Protein AF-A0A8S0RW07-F1 (afdb_monomer)

Mean predicted aligned error: 15.18 Å

Structure (mmCIF, N/CA/C/O backbone):
data_AF-A0A8S0RW07-F1
#
_entry.id   AF-A0A8S0RW07-F1
#
loop_
_atom_site.group_PDB
_atom_site.id
_atom_site.type_symbol
_atom_site.label_atom_id
_atom_site.label_alt_id
_atom_site.label_comp_id
_atom_site.label_asym_id
_atom_site.label_entity_id
_atom_site.label_seq_id
_atom_site.pdbx_PDB_ins_code
_atom_site.Cartn_x
_atom_site.Cartn_y
_atom_site.Cartn_z
_atom_site.occupancy
_atom_site.B_iso_or_equiv
_atom_site.auth_seq_id
_atom_site.auth_comp_id
_atom_site.auth_asym_id
_atom_site.auth_atom_id
_atom_site.pdbx_PDB_model_num
ATOM 1 N N . MET A 1 1 ? 21.431 -33.908 -1.260 1.00 35.56 1 MET A N 1
ATOM 2 C CA . MET A 1 1 ? 20.093 -33.751 -0.645 1.00 35.56 1 MET A CA 1
ATOM 3 C C . MET A 1 1 ? 20.081 -32.442 0.137 1.00 35.56 1 MET A C 1
ATOM 5 O O . MET A 1 1 ? 20.442 -32.442 1.302 1.00 35.56 1 MET A O 1
ATOM 9 N N . SER A 1 2 ? 19.775 -31.317 -0.516 1.00 41.84 2 SER A N 1
ATOM 10 C CA . SER A 1 2 ? 19.605 -30.022 0.162 1.00 41.84 2 SER A CA 1
ATOM 11 C C . SER A 1 2 ? 18.112 -29.732 0.220 1.00 41.84 2 SER A C 1
ATOM 13 O O . SER A 1 2 ? 17.441 -29.740 -0.812 1.00 41.84 2 SER A O 1
ATOM 15 N N . GLY A 1 3 ? 17.586 -29.637 1.439 1.00 33.72 3 GLY A N 1
ATOM 16 C CA . GLY A 1 3 ? 16.162 -29.644 1.735 1.00 33.72 3 GLY A CA 1
ATOM 17 C C . GLY A 1 3 ? 15.427 -28.472 1.098 1.00 33.72 3 GLY A C 1
ATOM 18 O O . GLY A 1 3 ? 15.700 -27.312 1.398 1.00 33.72 3 GLY A O 1
ATOM 19 N N . SER A 1 4 ? 14.438 -28.798 0.268 1.00 39.31 4 SER A N 1
ATOM 20 C CA . SER A 1 4 ? 13.349 -27.894 -0.086 1.00 39.31 4 SER A CA 1
ATOM 21 C C . SER A 1 4 ? 12.528 -27.644 1.181 1.00 39.31 4 SER A C 1
ATOM 23 O O . SER A 1 4 ? 11.591 -28.374 1.508 1.00 39.31 4 SER A O 1
ATOM 25 N N . GLY A 1 5 ? 12.954 -26.656 1.969 1.00 41.22 5 GLY A N 1
ATOM 26 C CA . GLY A 1 5 ? 12.130 -26.096 3.025 1.00 41.22 5 GLY A CA 1
ATOM 27 C C . GLY A 1 5 ? 10.877 -25.545 2.364 1.00 41.22 5 GLY A C 1
ATOM 28 O O . GLY A 1 5 ? 10.960 -24.600 1.582 1.00 41.22 5 GLY A O 1
ATOM 29 N N . LYS A 1 6 ? 9.728 -26.167 2.640 1.00 41.91 6 LYS A N 1
ATOM 30 C CA . LYS A 1 6 ? 8.412 -25.666 2.240 1.00 41.91 6 LYS A CA 1
ATOM 31 C C . LYS A 1 6 ? 8.194 -24.323 2.935 1.00 41.91 6 LYS A C 1
ATOM 33 O O . LYS A 1 6 ? 7.627 -24.258 4.021 1.00 41.91 6 LYS A O 1
ATOM 38 N N . GLY A 1 7 ? 8.711 -23.255 2.334 1.00 46.19 7 GLY A N 1
ATOM 39 C CA . GLY A 1 7 ? 8.384 -21.895 2.711 1.00 46.19 7 GLY A CA 1
ATOM 40 C C . GLY A 1 7 ? 6.893 -21.726 2.486 1.00 46.19 7 GLY A C 1
ATOM 41 O O . GLY A 1 7 ? 6.422 -21.829 1.355 1.00 46.19 7 GLY A O 1
ATOM 42 N N . VAL A 1 8 ? 6.138 -21.531 3.565 1.00 53.66 8 VAL A N 1
ATOM 43 C CA . VAL A 1 8 ? 4.739 -21.117 3.464 1.00 53.66 8 VAL A CA 1
ATOM 44 C C . VAL A 1 8 ? 4.700 -19.901 2.538 1.00 53.66 8 VAL A C 1
ATOM 46 O O . VAL A 1 8 ? 5.486 -18.968 2.716 1.00 53.66 8 VAL A O 1
ATOM 49 N N . CYS A 1 9 ? 3.841 -19.942 1.515 1.00 73.44 9 CYS A N 1
ATOM 50 C CA . CYS A 1 9 ? 3.701 -18.849 0.559 1.00 73.44 9 CYS A CA 1
ATOM 51 C C . CYS A 1 9 ? 3.532 -17.528 1.327 1.00 73.44 9 CYS A C 1
ATOM 53 O O . CYS A 1 9 ? 2.696 -17.442 2.227 1.00 73.44 9 CYS A O 1
ATOM 55 N N . THR A 1 10 ? 4.310 -16.495 0.992 1.00 78.44 10 THR A N 1
ATOM 56 C CA . THR A 1 10 ? 4.272 -15.190 1.681 1.00 78.44 10 THR A CA 1
ATOM 57 C C . THR A 1 10 ? 2.860 -14.595 1.725 1.00 78.44 10 THR A C 1
ATOM 59 O O . THR A 1 10 ? 2.499 -13.940 2.703 1.00 78.44 10 THR A O 1
ATOM 62 N N . ALA A 1 11 ? 2.031 -14.894 0.717 1.00 76.25 11 ALA A N 1
ATOM 63 C CA . ALA A 1 11 ? 0.613 -14.549 0.684 1.00 76.25 11 ALA A CA 1
ATOM 64 C C . ALA A 1 11 ? -0.207 -15.248 1.786 1.00 76.25 11 ALA A C 1
ATOM 66 O O . ALA A 1 11 ? -1.022 -14.601 2.441 1.00 76.25 11 ALA A O 1
ATOM 67 N N . VAL A 1 12 ? 0.039 -16.538 2.044 1.00 83.88 12 VAL A N 1
ATOM 68 C CA . VAL A 1 12 ? -0.624 -17.300 3.119 1.00 83.88 12 VAL A CA 1
ATOM 69 C C . VAL A 1 12 ? -0.240 -16.736 4.487 1.00 83.88 12 VAL A C 1
ATOM 71 O O . VAL A 1 12 ? -1.100 -16.578 5.349 1.00 83.88 12 VAL A O 1
ATOM 74 N N . THR A 1 13 ? 1.022 -16.344 4.676 1.00 88.00 13 THR A N 1
ATOM 75 C CA . THR A 1 13 ? 1.475 -15.704 5.921 1.00 88.00 13 THR A CA 1
ATOM 76 C C . THR A 1 13 ? 0.757 -14.379 6.179 1.00 88.00 13 THR A C 1
ATOM 78 O O . THR A 1 13 ? 0.298 -14.146 7.297 1.00 88.00 13 THR A O 1
ATOM 81 N N . ILE A 1 14 ? 0.612 -13.522 5.159 1.00 89.44 14 ILE A N 1
ATOM 82 C CA . ILE A 1 14 ? -0.155 -12.270 5.284 1.00 89.44 14 ILE A CA 1
ATOM 83 C C . ILE A 1 14 ? -1.625 -12.570 5.588 1.00 89.44 14 ILE A C 1
ATOM 85 O O . ILE A 1 14 ? -2.185 -11.957 6.492 1.00 89.44 14 ILE A O 1
ATOM 89 N N . SER A 1 15 ? -2.236 -13.516 4.868 1.00 91.38 15 SER A N 1
ATOM 90 C CA . SER A 1 15 ? -3.638 -13.895 5.067 1.00 91.38 15 SER A CA 1
ATOM 91 C C . SER A 1 15 ? -3.896 -14.339 6.505 1.00 91.38 15 SER A C 1
ATOM 93 O O . SER A 1 15 ? -4.782 -13.803 7.162 1.00 91.38 15 SER A O 1
ATOM 95 N N . ASN A 1 16 ? -3.072 -15.247 7.030 1.00 92.94 16 ASN A N 1
ATOM 96 C CA . ASN A 1 16 ? -3.199 -15.726 8.404 1.00 92.94 16 ASN A CA 1
ATOM 97 C C . ASN A 1 16 ? -2.979 -14.602 9.424 1.00 92.94 16 ASN A C 1
ATOM 99 O O . ASN A 1 16 ? -3.687 -14.537 10.423 1.00 92.94 16 ASN A O 1
ATOM 103 N N . ALA A 1 17 ? -2.029 -13.693 9.180 1.00 93.81 17 ALA A N 1
ATOM 104 C CA . ALA A 1 17 ? -1.802 -12.549 10.061 1.00 93.81 17 ALA A CA 1
ATOM 105 C C . ALA A 1 17 ? -3.019 -11.609 10.115 1.00 93.81 17 ALA A C 1
ATOM 107 O O . ALA A 1 17 ? -3.353 -11.106 11.188 1.00 93.81 17 ALA A O 1
ATOM 108 N N . ILE A 1 18 ? -3.695 -11.397 8.980 1.00 94.56 18 ILE A N 1
ATOM 109 C CA . ILE A 1 18 ? -4.943 -10.629 8.911 1.00 94.56 18 ILE A CA 1
ATOM 110 C C . ILE A 1 18 ? -6.048 -11.350 9.686 1.00 94.56 18 ILE A C 1
ATOM 112 O O . ILE A 1 18 ? -6.671 -10.725 10.540 1.00 94.56 18 ILE A O 1
ATOM 116 N N . THR A 1 19 ? -6.258 -12.646 9.444 1.00 94.44 19 THR A N 1
ATOM 117 C CA . THR A 1 19 ? -7.271 -13.443 10.154 1.00 94.44 19 THR A CA 1
ATOM 118 C C . THR A 1 19 ? -7.050 -13.402 11.664 1.00 94.44 19 THR A C 1
ATOM 120 O O . THR A 1 19 ? -7.947 -13.008 12.396 1.00 94.44 19 THR A O 1
ATOM 123 N N . ASN A 1 20 ? -5.824 -13.653 12.128 1.00 94.62 20 ASN A N 1
ATOM 124 C CA . ASN A 1 20 ? -5.481 -13.591 13.551 1.00 94.62 20 ASN A CA 1
ATOM 125 C C . ASN A 1 20 ? -5.740 -12.201 14.158 1.00 94.62 20 ASN A C 1
ATOM 127 O O . ASN A 1 20 ? -6.149 -12.081 15.314 1.00 94.62 20 ASN A O 1
ATOM 131 N N . LEU A 1 21 ? -5.490 -11.128 13.397 1.00 95.38 21 LEU A N 1
ATOM 132 C CA . LEU A 1 21 ? -5.797 -9.772 13.841 1.00 95.38 21 LEU A CA 1
ATOM 133 C C . LEU A 1 21 ? -7.312 -9.554 13.963 1.00 95.38 21 LEU A C 1
ATOM 135 O O . LEU A 1 21 ? -7.736 -8.950 14.948 1.00 95.38 21 LEU A O 1
ATOM 139 N N . TYR A 1 22 ? -8.112 -10.041 13.014 1.00 92.44 22 TYR A N 1
ATOM 140 C CA . TYR A 1 22 ? -9.575 -9.975 13.079 1.00 92.44 22 TYR A CA 1
ATOM 141 C C . TYR A 1 22 ? -10.135 -10.786 14.247 1.00 92.44 22 TYR A C 1
ATOM 143 O O . TYR A 1 22 ? -10.893 -10.240 15.048 1.00 92.44 22 TYR A O 1
ATOM 151 N N . ASP A 1 23 ? -9.693 -12.031 14.405 1.00 93.38 23 ASP A N 1
ATOM 152 C CA . ASP A 1 23 ? -10.139 -12.925 15.478 1.00 93.38 23 ASP A CA 1
ATOM 153 C C . ASP A 1 23 ? -9.840 -12.340 16.859 1.00 93.38 23 ASP A C 1
ATOM 155 O O . ASP A 1 23 ? -10.587 -12.527 17.811 1.00 93.38 23 ASP A O 1
ATOM 159 N N . SER A 1 24 ? -8.797 -11.517 16.975 1.00 91.88 24 SER A N 1
ATOM 160 C CA . SER A 1 24 ? -8.441 -10.870 18.235 1.00 91.88 24 SER A CA 1
ATOM 161 C C . SER A 1 24 ? -9.467 -9.837 18.762 1.00 91.88 24 SER A C 1
ATOM 163 O O . SER A 1 24 ? -9.237 -9.260 19.834 1.00 91.88 24 SER A O 1
ATOM 165 N N . PHE A 1 25 ? -10.562 -9.556 18.042 1.00 91.50 25 PHE A N 1
ATOM 166 C CA . PHE A 1 25 ? -11.640 -8.620 18.412 1.00 91.50 25 PHE A CA 1
ATOM 167 C C . PHE A 1 25 ? -12.858 -9.289 19.096 1.00 91.50 25 PHE A C 1
ATOM 169 O O . PHE A 1 25 ? -13.990 -8.870 18.893 1.00 91.50 25 PHE A O 1
ATOM 176 N N . GLU A 1 26 ? -12.657 -10.288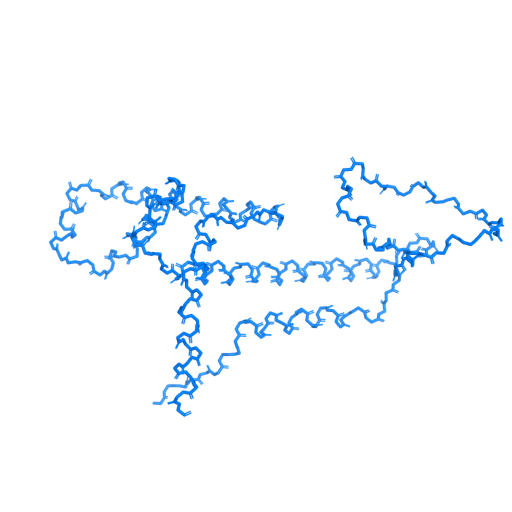 19.958 1.00 80.88 26 GLU A N 1
ATOM 177 C CA . GLU A 1 26 ? -13.768 -11.026 20.600 1.00 80.88 26 GLU A CA 1
ATOM 178 C C . GLU A 1 26 ? -14.590 -10.212 21.621 1.00 80.88 26 GLU A C 1
ATOM 180 O O . GLU A 1 26 ? -15.777 -10.464 21.819 1.00 80.88 26 GLU A O 1
ATOM 185 N N . LYS A 1 27 ? -13.958 -9.258 22.322 1.00 80.94 27 LYS A N 1
ATOM 186 C CA . LYS A 1 27 ? -14.591 -8.446 23.379 1.00 80.94 27 LYS A CA 1
ATOM 187 C C . LYS A 1 27 ? -14.247 -6.977 23.195 1.00 80.94 27 LYS A C 1
ATOM 189 O O . LYS A 1 27 ? -13.178 -6.526 23.611 1.00 80.94 27 LYS A O 1
ATOM 194 N N . THR A 1 28 ? -15.152 -6.235 22.569 1.00 87.25 28 THR A N 1
ATOM 195 C CA . THR A 1 28 ? -14.994 -4.803 22.318 1.00 87.25 28 THR A CA 1
ATOM 196 C C . THR A 1 28 ? -15.929 -3.989 23.203 1.00 87.25 28 THR A C 1
ATOM 198 O O . THR A 1 28 ? -17.097 -4.309 23.375 1.00 87.25 28 THR A O 1
ATOM 201 N N . GLU A 1 29 ? -15.415 -2.892 23.753 1.00 90.38 29 GLU A N 1
ATOM 202 C CA . GLU A 1 29 ? -16.222 -1.878 24.457 1.00 90.38 29 GLU A CA 1
ATOM 203 C C . GLU A 1 29 ? -16.826 -0.840 23.492 1.00 90.38 29 GLU A C 1
ATOM 205 O O . GLU A 1 29 ? -17.411 0.160 23.908 1.00 90.38 29 GLU A O 1
ATOM 210 N N . PHE A 1 30 ? -16.649 -1.062 22.190 1.00 91.00 30 PHE A N 1
ATOM 211 C CA . PHE A 1 30 ? -17.229 -0.269 21.120 1.00 91.00 30 PHE A CA 1
ATOM 212 C C . PHE A 1 30 ? -18.118 -1.147 20.237 1.00 91.00 30 PHE A C 1
ATOM 214 O O . PHE A 1 30 ? -17.898 -2.356 20.125 1.00 91.00 30 PHE A O 1
ATOM 221 N N . TRP A 1 31 ? -19.094 -0.517 19.593 1.00 89.25 31 TRP A N 1
ATOM 222 C CA . TRP A 1 31 ? -20.011 -1.124 18.627 1.00 89.25 31 TRP A CA 1
ATOM 223 C C . TRP A 1 31 ? -20.252 -0.161 17.464 1.00 89.25 31 TRP A C 1
ATOM 225 O O . TRP A 1 31 ? -19.769 0.968 17.480 1.00 89.25 31 TRP A O 1
ATOM 235 N N . TYR A 1 32 ? -20.991 -0.584 16.447 1.00 88.75 32 TYR A N 1
ATOM 236 C CA . TYR A 1 32 ? -21.337 0.254 15.301 1.00 88.75 32 TYR A CA 1
ATOM 237 C C . TYR A 1 32 ? -22.834 0.563 15.321 1.00 88.75 32 TYR A C 1
ATOM 239 O O . TYR A 1 32 ? -23.641 -0.327 15.578 1.00 88.75 32 TYR A O 1
ATOM 247 N N . ALA A 1 33 ? -23.209 1.824 15.096 1.00 82.88 33 ALA A N 1
ATOM 248 C CA . ALA A 1 33 ? -24.613 2.209 14.992 1.00 82.88 33 ALA A CA 1
ATOM 249 C C . ALA A 1 33 ? -25.226 1.641 13.707 1.00 82.88 33 ALA A C 1
ATOM 251 O O . ALA A 1 33 ? -24.660 1.801 12.624 1.00 82.88 33 ALA A O 1
ATOM 252 N N . GLU A 1 34 ? -26.392 1.011 13.824 1.00 73.44 34 GLU A N 1
ATOM 253 C CA . GLU A 1 34 ? -27.133 0.497 12.677 1.00 73.44 34 GLU A CA 1
ATOM 254 C C . GLU A 1 34 ? -27.694 1.665 11.855 1.00 73.44 34 GLU A C 1
ATOM 256 O O . GLU A 1 34 ? -28.381 2.556 12.366 1.00 73.44 34 GLU A O 1
ATOM 261 N N . GLN A 1 35 ? -27.350 1.704 10.570 1.00 55.50 35 GLN A N 1
ATOM 262 C CA . GLN A 1 35 ? -27.722 2.794 9.678 1.00 55.50 35 GLN A CA 1
ATOM 263 C C . GLN A 1 35 ? -29.133 2.541 9.128 1.00 55.50 35 GLN A C 1
ATOM 265 O O . GLN A 1 35 ? -29.296 2.162 7.975 1.00 55.50 35 GLN A O 1
ATOM 270 N N . GLY A 1 36 ? -30.160 2.720 9.970 1.00 50.59 36 GLY A N 1
ATOM 271 C CA . GLY A 1 36 ? -31.551 2.582 9.530 1.00 50.59 36 GLY A CA 1
ATOM 272 C C . GLY A 1 36 ? -32.585 2.282 10.614 1.00 50.59 36 GLY A C 1
ATOM 273 O O . GLY A 1 36 ? -33.113 1.184 10.664 1.00 50.59 36 GLY A O 1
ATOM 274 N N . SER A 1 37 ? -32.979 3.289 11.396 1.00 37.94 37 SER A N 1
ATOM 275 C CA . SER A 1 37 ? -34.350 3.378 11.920 1.00 37.94 37 SER A CA 1
ATOM 276 C C . SER A 1 37 ? -34.681 4.834 12.249 1.00 37.94 37 SER A C 1
ATOM 278 O O . SER A 1 37 ? -34.554 5.291 13.386 1.00 37.94 37 SER A O 1
ATOM 280 N N . ILE A 1 38 ? -35.113 5.589 11.238 1.00 45.59 38 ILE A N 1
ATOM 281 C CA . ILE A 1 38 ? -35.933 6.780 11.475 1.00 45.59 38 ILE A CA 1
ATOM 282 C C . ILE A 1 38 ? -37.324 6.248 11.846 1.00 45.59 38 ILE A C 1
ATOM 284 O O . ILE A 1 38 ? -38.205 6.155 11.002 1.00 45.59 38 ILE A O 1
ATOM 288 N N . SER A 1 39 ? -37.505 5.828 13.096 1.00 40.84 39 SER A N 1
ATOM 289 C CA . SER A 1 39 ? -38.834 5.634 13.674 1.00 40.84 39 SER A CA 1
ATOM 290 C C . SER A 1 39 ? -38.951 6.563 14.868 1.00 40.84 39 SER A C 1
ATOM 292 O O . SER A 1 39 ? -38.175 6.486 15.821 1.00 40.84 39 SER A O 1
ATOM 294 N N . GLY A 1 40 ? -39.866 7.516 14.723 1.00 47.53 40 GLY A N 1
ATOM 295 C CA . GLY A 1 40 ? -40.072 8.633 15.623 1.00 47.53 40 GLY A CA 1
ATOM 296 C C . GLY A 1 40 ? -40.427 8.235 17.052 1.00 47.53 40 GLY A C 1
ATOM 297 O O . GLY A 1 40 ? -40.947 7.160 17.331 1.00 47.53 40 GLY A O 1
ATOM 298 N N . ASN A 1 41 ? -40.194 9.213 17.924 1.00 46.38 41 ASN A N 1
ATOM 299 C CA . ASN A 1 41 ? -40.730 9.351 19.273 1.00 46.38 41 ASN A CA 1
ATOM 300 C C . ASN A 1 41 ? -40.146 8.412 20.341 1.00 46.38 41 ASN A C 1
ATOM 302 O O . ASN A 1 41 ? -40.802 7.505 20.836 1.00 46.38 41 ASN A O 1
ATOM 306 N N . SER A 1 42 ? -38.974 8.783 20.866 1.00 35.66 42 SER A N 1
ATOM 307 C CA . SER A 1 42 ? -38.888 8.933 22.321 1.00 35.66 42 SER A CA 1
ATOM 308 C C . SER A 1 42 ? -37.999 10.119 22.695 1.00 35.66 42 SER A C 1
ATOM 310 O O . SER A 1 42 ? -36.850 10.257 22.273 1.00 35.66 42 SER A O 1
ATOM 312 N N . THR A 1 43 ? -38.577 11.022 23.475 1.00 42.91 43 THR A N 1
ATOM 313 C CA . THR A 1 43 ? -37.889 12.039 24.263 1.00 42.91 43 THR A CA 1
ATOM 314 C C . THR A 1 43 ? -36.887 11.358 25.187 1.00 42.91 43 THR A C 1
ATOM 316 O O . THR A 1 43 ? -37.233 10.930 26.286 1.00 42.91 43 THR A O 1
ATOM 319 N N . ARG A 1 44 ? -35.626 11.264 24.767 1.00 38.25 44 ARG A N 1
ATOM 320 C CA . ARG A 1 44 ? -34.531 10.954 25.683 1.00 38.25 44 ARG A CA 1
ATOM 321 C C . ARG A 1 44 ? -33.351 11.863 25.393 1.00 38.25 44 ARG A C 1
ATOM 323 O O . ARG A 1 44 ? -32.632 11.719 24.409 1.00 38.25 44 ARG A O 1
ATOM 330 N N . SER A 1 45 ? -33.238 12.855 26.268 1.00 47.06 45 SER A N 1
ATOM 331 C CA . SER A 1 45 ? -32.097 13.745 26.427 1.00 47.06 45 SER A CA 1
ATOM 332 C C . SER A 1 45 ? -30.791 12.950 26.334 1.00 47.06 45 SER A C 1
ATOM 334 O O . SER A 1 45 ? -30.519 12.076 27.154 1.00 47.06 45 SER A O 1
ATOM 336 N N . GLY A 1 46 ? -30.021 13.222 25.284 1.00 34.53 46 GLY A N 1
ATOM 337 C CA . GLY A 1 46 ? -28.769 12.553 24.952 1.00 34.53 46 GLY A CA 1
ATOM 338 C C . GLY A 1 46 ? -27.868 13.549 24.242 1.00 34.53 46 GLY A C 1
ATOM 339 O O . GLY A 1 46 ? -27.780 13.587 23.017 1.00 34.53 46 GLY A O 1
ATOM 340 N N . SER A 1 47 ? -27.270 14.423 25.043 1.00 48.47 47 SER A N 1
ATOM 341 C CA . SER A 1 47 ? -26.343 15.483 24.661 1.00 48.47 47 SER A CA 1
ATOM 342 C C . SER A 1 47 ? -25.042 14.923 24.064 1.00 48.47 47 SER A C 1
ATOM 344 O O . SER A 1 47 ? -24.015 14.976 24.720 1.00 48.47 47 SER A O 1
ATOM 346 N N . PHE A 1 48 ? -25.061 14.404 22.830 1.00 37.88 48 PHE A N 1
ATOM 347 C CA . PHE A 1 48 ? -23.843 14.091 22.055 1.00 37.88 48 PHE A CA 1
ATOM 348 C C . PHE A 1 48 ? -24.010 14.241 20.529 1.00 37.88 48 PHE A C 1
ATOM 350 O O . PHE A 1 48 ? -23.262 13.648 19.759 1.00 37.88 48 PHE A O 1
ATOM 357 N N . ARG A 1 49 ? -24.908 15.109 20.033 1.00 43.50 49 ARG A N 1
ATOM 358 C CA . ARG A 1 49 ? -24.911 15.507 18.601 1.00 43.50 49 ARG A CA 1
ATOM 359 C C . ARG A 1 49 ? -23.827 16.541 18.253 1.00 43.50 49 ARG A C 1
ATOM 361 O O . ARG A 1 49 ? -24.018 17.396 17.396 1.00 43.50 49 ARG A O 1
ATOM 368 N N . LYS A 1 50 ? -22.687 16.487 18.940 1.00 43.53 50 LYS A N 1
ATOM 369 C CA . LYS A 1 50 ? -21.506 17.307 18.646 1.00 43.53 50 LYS A CA 1
ATOM 370 C C . LYS A 1 50 ? -20.244 16.455 18.744 1.00 43.53 50 LYS A C 1
ATOM 372 O O . LYS A 1 50 ? -19.293 16.806 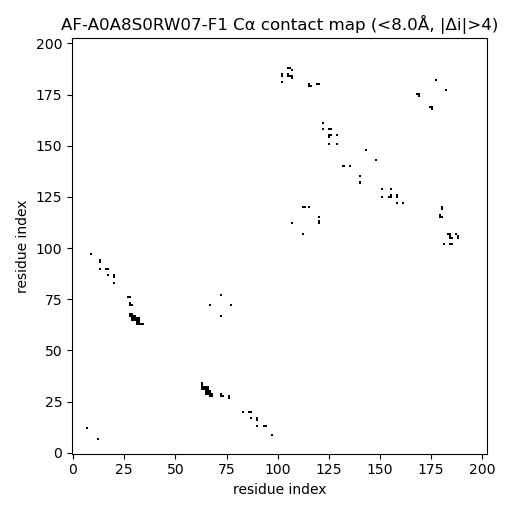19.427 1.00 43.53 50 LYS A O 1
ATOM 377 N N . MET A 1 51 ? -20.247 15.305 18.077 1.00 32.44 51 MET A N 1
ATOM 378 C CA . MET A 1 51 ? -19.023 14.560 17.799 1.00 32.44 51 MET A CA 1
ATOM 379 C C . MET A 1 51 ? -18.665 14.788 16.336 1.00 32.44 51 MET A C 1
ATOM 381 O O . MET A 1 51 ? -19.256 14.190 15.448 1.00 32.44 51 MET A O 1
ATOM 385 N N . VAL A 1 52 ? -17.760 15.745 16.126 1.00 38.00 52 VAL A N 1
ATOM 386 C CA . VAL A 1 52 ? -16.746 15.784 15.063 1.00 38.00 52 VAL A CA 1
ATOM 387 C C . VAL A 1 52 ? -17.098 14.949 13.821 1.00 38.00 52 VAL A C 1
ATOM 389 O O . VAL A 1 52 ? -16.475 13.931 13.535 1.00 38.00 52 VAL A O 1
ATOM 392 N N . LEU A 1 53 ? -18.068 15.412 13.030 1.00 39.09 53 LEU A N 1
ATOM 393 C CA . LEU A 1 53 ? -17.973 15.202 11.592 1.00 39.09 53 LEU A CA 1
ATOM 394 C C . LEU A 1 53 ? -16.871 16.149 11.137 1.00 39.09 53 LEU A C 1
ATOM 396 O O . LEU A 1 53 ? -17.105 17.333 10.904 1.00 39.09 53 LEU A O 1
ATOM 400 N N . SER A 1 54 ? -15.642 15.640 11.130 1.00 37.84 54 SER A N 1
ATOM 401 C CA . SER A 1 54 ? -14.504 16.276 10.484 1.00 37.84 54 SER A CA 1
ATOM 402 C C . SER A 1 54 ? -14.969 16.760 9.113 1.00 37.84 54 SER A C 1
ATOM 404 O O . SER A 1 54 ? -15.342 15.952 8.262 1.00 37.84 54 SER A O 1
ATOM 406 N N . GLN A 1 55 ? -14.985 18.076 8.934 1.00 37.00 55 GLN A N 1
ATOM 407 C CA . GLN A 1 55 ? -15.484 18.813 7.775 1.00 37.00 55 GLN A CA 1
ATOM 408 C C . GLN A 1 55 ? -14.584 18.617 6.533 1.00 37.00 55 GLN A C 1
ATOM 410 O O . GLN A 1 55 ? -14.188 19.574 5.881 1.00 37.00 55 GLN A O 1
ATOM 415 N N . GLY A 1 56 ? -14.206 17.371 6.224 1.00 38.16 56 GLY A N 1
ATOM 416 C CA . GLY A 1 56 ? -13.208 17.063 5.199 1.00 38.16 56 GLY A CA 1
ATOM 417 C C . GLY A 1 56 ? -13.201 15.646 4.618 1.00 38.16 56 GLY A C 1
ATOM 418 O O . GLY A 1 56 ? -12.304 15.360 3.836 1.00 38.16 56 GLY A O 1
ATOM 419 N N . LYS A 1 57 ? -14.145 14.748 4.941 1.00 39.66 57 LYS A N 1
ATOM 420 C CA . LYS A 1 57 ? -14.270 13.449 4.240 1.00 39.66 57 LYS A CA 1
ATOM 421 C C . LYS A 1 57 ? -15.737 13.037 4.067 1.00 39.66 57 LYS A C 1
ATOM 423 O O . LYS A 1 57 ? -16.243 12.209 4.816 1.00 39.66 57 LYS A O 1
ATOM 428 N N . GLU A 1 58 ? -16.419 13.595 3.063 1.00 44.31 58 GLU A N 1
ATOM 429 C CA . GLU A 1 58 ? -17.746 13.106 2.634 1.00 44.31 58 GLU A CA 1
ATOM 430 C C . GLU A 1 58 ? -17.709 11.670 2.056 1.00 44.31 58 GLU A C 1
ATOM 432 O O . GLU A 1 58 ? -18.745 11.021 1.940 1.00 44.31 58 GLU A O 1
ATOM 437 N N . GLU A 1 59 ? -16.525 11.135 1.749 1.00 52.97 59 GLU A N 1
ATOM 438 C CA . GLU A 1 59 ? -16.298 9.874 1.020 1.00 52.97 59 GLU A CA 1
ATOM 439 C C . GLU A 1 59 ? -16.644 8.565 1.751 1.00 52.97 59 GLU A C 1
ATOM 441 O O . GLU A 1 59 ? -16.402 7.488 1.216 1.00 52.97 59 GLU A O 1
ATOM 446 N N . LYS A 1 60 ? -17.166 8.594 2.982 1.00 55.88 60 LYS A N 1
ATOM 447 C CA . LYS A 1 60 ? -17.414 7.361 3.764 1.00 55.88 60 LYS A CA 1
ATOM 448 C C . LYS A 1 60 ? -18.797 7.304 4.404 1.00 55.88 60 LYS A C 1
ATOM 450 O O . LYS A 1 60 ? -18.975 6.669 5.438 1.00 55.88 60 LYS A O 1
ATOM 455 N N . ARG A 1 61 ? -19.787 7.950 3.779 1.00 62.16 61 ARG A N 1
ATOM 456 C CA . ARG A 1 61 ? -21.183 8.006 4.263 1.00 62.16 61 ARG A CA 1
ATOM 457 C C . ARG A 1 61 ? -21.870 6.638 4.399 1.00 62.16 61 ARG A C 1
ATOM 459 O O . ARG A 1 61 ? -22.883 6.552 5.083 1.00 62.16 61 ARG A O 1
ATOM 466 N N . TRP A 1 62 ? -21.326 5.595 3.776 1.00 74.81 62 TRP A N 1
ATOM 467 C CA . TRP A 1 62 ? -21.799 4.207 3.855 1.00 74.81 62 TRP A CA 1
ATOM 468 C C . TRP A 1 62 ? -21.200 3.393 5.013 1.00 74.81 62 TRP A C 1
ATOM 470 O O . TRP A 1 62 ? -21.568 2.234 5.179 1.00 74.81 62 TRP A O 1
ATOM 480 N N . LEU A 1 63 ? -20.257 3.941 5.789 1.00 79.88 63 LEU A N 1
ATOM 481 C CA . LEU A 1 63 ? -19.707 3.233 6.946 1.00 79.88 63 LEU A CA 1
ATOM 482 C C . LEU A 1 63 ? -20.518 3.552 8.210 1.00 79.88 63 LEU A C 1
ATOM 484 O O . LEU A 1 63 ? -20.729 4.732 8.507 1.00 79.88 63 LEU A O 1
ATOM 488 N N . PRO A 1 64 ? -20.914 2.538 8.998 1.00 83.69 64 PRO A N 1
ATOM 489 C CA . PRO A 1 64 ? -21.630 2.771 10.241 1.00 83.69 64 PRO A CA 1
ATOM 490 C C . PRO A 1 64 ? -20.728 3.477 11.265 1.00 83.69 64 PRO A C 1
ATOM 492 O O . PRO A 1 64 ? -19.520 3.231 11.342 1.00 83.69 64 PRO A O 1
ATOM 495 N N . ALA A 1 65 ? -21.310 4.374 12.063 1.00 82.94 65 ALA A N 1
ATOM 496 C CA . ALA A 1 65 ? -20.555 5.178 13.020 1.00 82.94 65 ALA A CA 1
ATOM 497 C C . ALA A 1 65 ? -20.148 4.341 14.251 1.00 82.94 65 ALA A C 1
ATOM 499 O O . ALA A 1 65 ? -21.019 3.724 14.875 1.00 82.94 65 ALA A O 1
ATOM 500 N N . PRO A 1 66 ? -18.858 4.321 14.641 1.00 87.62 66 PRO A N 1
ATOM 501 C CA . PRO A 1 66 ? -18.429 3.644 15.857 1.00 87.62 66 PRO A CA 1
ATOM 502 C C . PRO A 1 66 ? -18.955 4.378 17.099 1.00 87.62 66 PRO A C 1
ATOM 504 O O . PRO A 1 66 ? -18.904 5.604 17.188 1.00 87.62 66 PRO A O 1
ATOM 507 N N . CYS A 1 67 ? -19.437 3.615 18.070 1.00 88.88 67 CYS A N 1
ATOM 508 C CA . CYS A 1 67 ? -20.066 4.067 19.304 1.00 88.88 67 CYS A CA 1
ATOM 509 C C . CYS A 1 67 ? -19.366 3.452 20.520 1.00 88.88 67 CYS A C 1
ATOM 511 O O . CYS A 1 67 ? -18.859 2.335 20.449 1.00 88.88 67 CYS A O 1
ATOM 513 N N . VAL A 1 68 ? -19.366 4.180 21.638 1.00 90.94 68 VAL A N 1
ATOM 514 C CA . VAL A 1 68 ? -18.806 3.757 22.932 1.00 90.94 68 VAL A CA 1
ATOM 515 C C . VAL A 1 68 ? -19.737 4.203 24.059 1.00 90.94 68 VAL A C 1
ATOM 517 O O . VAL A 1 68 ? -20.419 5.223 23.937 1.00 90.94 68 VAL A O 1
ATOM 520 N N . SER A 1 69 ? -19.776 3.468 25.169 1.00 85.94 69 SER A N 1
ATOM 521 C CA . SER A 1 69 ? -20.554 3.861 26.352 1.00 85.94 69 SER A CA 1
ATOM 522 C C . SER A 1 69 ? -19.895 5.037 27.074 1.00 85.94 69 SER A C 1
ATOM 524 O O . SER A 1 69 ? -18.672 5.096 27.133 1.00 85.94 69 SER A O 1
ATOM 526 N N . SER A 1 70 ? -20.670 5.940 27.687 1.00 84.38 70 SER A N 1
ATOM 527 C CA . SER A 1 70 ? -20.127 6.906 28.664 1.00 84.38 70 SER A CA 1
ATOM 528 C C . SER A 1 70 ? -19.615 6.140 29.895 1.00 84.38 70 SER A C 1
ATOM 530 O O . SER A 1 70 ? -20.357 5.275 30.367 1.00 84.38 70 SER A O 1
ATOM 532 N N . PRO A 1 71 ? -18.392 6.379 30.420 1.00 86.25 71 PRO A N 1
ATOM 533 C CA . PRO A 1 71 ? -17.483 7.525 30.225 1.00 86.25 71 PRO A CA 1
ATOM 534 C C . PRO A 1 71 ? -16.455 7.403 29.075 1.00 86.25 71 PRO A C 1
ATOM 536 O O . PRO A 1 71 ? -15.590 8.264 28.924 1.00 86.25 71 PRO A O 1
ATOM 539 N N . GLY A 1 72 ? -16.522 6.349 28.264 1.00 90.38 72 GLY A N 1
ATOM 540 C CA . GLY A 1 72 ? -15.617 6.052 27.154 1.00 90.38 72 GLY A CA 1
ATOM 541 C C . GLY A 1 72 ? -14.966 4.675 27.294 1.00 90.38 72 GLY A C 1
ATOM 542 O O . GLY A 1 72 ? -15.344 3.878 28.148 1.00 90.38 72 GLY A O 1
ATOM 543 N N . LEU A 1 73 ? -13.966 4.408 26.450 1.00 91.06 73 LEU A N 1
ATOM 544 C CA . LEU A 1 73 ? -13.180 3.173 26.512 1.00 91.06 73 LEU A CA 1
ATOM 545 C C . LEU A 1 73 ? -12.307 3.129 27.770 1.00 91.06 73 LEU A C 1
ATOM 547 O O . LEU A 1 73 ? -11.658 4.122 28.123 1.00 91.06 73 LEU A O 1
ATOM 551 N N . SER A 1 74 ? -12.210 1.950 28.372 1.00 93.00 74 SER A N 1
ATOM 552 C CA . SER A 1 74 ? -11.244 1.646 29.418 1.00 93.00 74 SER A CA 1
ATOM 553 C C . SER A 1 74 ? -9.810 1.776 28.901 1.00 93.00 74 SER A C 1
ATOM 555 O O . SER A 1 74 ? -9.527 1.610 27.709 1.00 93.00 74 SER A O 1
ATOM 557 N N . GLU A 1 75 ? -8.869 2.055 29.804 1.00 94.12 75 GLU A N 1
ATOM 558 C CA . GLU A 1 75 ? -7.457 2.197 29.430 1.00 94.12 75 GLU A CA 1
ATOM 559 C C . GLU A 1 75 ? -6.885 0.898 28.848 1.00 94.12 75 GLU A C 1
ATOM 561 O O . GLU A 1 75 ? -6.155 0.914 27.858 1.00 94.12 75 GLU A O 1
ATOM 566 N N . LYS A 1 76 ? -7.314 -0.251 29.385 1.00 92.75 76 LYS A N 1
ATOM 567 C CA . LYS A 1 76 ? -6.968 -1.572 28.851 1.00 92.75 76 LYS A CA 1
ATOM 568 C C . LYS A 1 76 ? -7.421 -1.721 27.395 1.00 92.75 76 LYS A C 1
ATOM 570 O O . LYS A 1 76 ? -6.630 -2.131 26.545 1.00 92.75 76 LYS A O 1
ATOM 575 N N . SER A 1 77 ? -8.660 -1.337 27.092 1.00 91.44 77 SER A N 1
ATOM 576 C CA . SER A 1 77 ? -9.215 -1.405 25.738 1.00 91.44 77 SER A CA 1
ATOM 577 C C . SER A 1 77 ? -8.529 -0.437 24.773 1.00 91.44 77 SER A C 1
ATOM 579 O O . SER A 1 77 ? -8.212 -0.819 23.645 1.00 91.44 77 SER A O 1
ATOM 581 N N . LYS A 1 78 ? -8.192 0.782 25.214 1.00 92.44 78 LYS A N 1
ATOM 582 C CA . LYS A 1 78 ? -7.388 1.729 24.419 1.00 92.44 78 LYS A CA 1
ATOM 583 C C . LYS A 1 78 ? -6.008 1.167 24.091 1.00 92.44 78 LYS A C 1
ATOM 585 O O . LYS A 1 78 ? -5.591 1.211 22.933 1.00 92.44 78 LYS A O 1
ATOM 590 N N . MET A 1 79 ? -5.311 0.609 25.079 1.00 93.25 79 MET A N 1
ATOM 591 C CA . MET A 1 79 ? -3.988 0.012 24.885 1.00 93.25 79 MET A CA 1
ATOM 592 C C . MET A 1 79 ? -4.038 -1.165 23.907 1.00 93.25 79 MET A C 1
ATOM 594 O O . MET A 1 79 ? -3.235 -1.216 22.972 1.00 93.25 79 MET A O 1
ATOM 598 N N . HIS A 1 80 ? -5.033 -2.047 24.038 1.00 92.31 80 HIS A N 1
ATOM 599 C CA . HIS A 1 80 ? -5.259 -3.130 23.081 1.00 92.31 80 HIS A CA 1
ATOM 600 C C . HIS A 1 80 ? -5.527 -2.608 21.663 1.00 92.31 80 HIS A C 1
ATOM 602 O O . HIS A 1 80 ? -4.947 -3.119 20.708 1.00 92.31 80 HIS A O 1
ATOM 608 N N . LEU A 1 81 ? -6.349 -1.568 21.495 1.00 93.12 81 LEU A N 1
ATOM 609 C CA . LEU A 1 81 ? -6.605 -0.971 20.179 1.00 93.12 81 LEU A CA 1
ATOM 610 C C . LEU A 1 81 ? -5.343 -0.370 19.554 1.00 93.12 81 LEU A C 1
ATOM 612 O O . LEU A 1 81 ? -5.106 -0.555 18.362 1.00 93.12 81 LEU A O 1
ATOM 616 N N . ARG A 1 82 ? -4.494 0.300 20.343 1.00 93.00 82 ARG A N 1
ATOM 617 C CA . ARG A 1 82 ? -3.205 0.824 19.857 1.00 93.00 82 ARG A CA 1
ATOM 618 C C . ARG A 1 82 ? -2.277 -0.300 19.406 1.00 93.00 82 ARG A C 1
ATOM 620 O O . ARG A 1 82 ? -1.641 -0.181 18.356 1.00 93.00 82 ARG A O 1
ATOM 627 N N . GLN A 1 83 ? -2.215 -1.392 20.166 1.00 94.44 83 GLN A N 1
ATOM 628 C CA . GLN A 1 83 ? -1.443 -2.578 19.798 1.00 94.44 83 GLN A CA 1
ATOM 629 C C . GLN A 1 83 ? -1.965 -3.198 18.495 1.00 94.44 83 GLN A C 1
ATOM 631 O O . GLN A 1 83 ? -1.178 -3.436 17.580 1.00 94.44 83 GLN A O 1
ATOM 636 N N . LYS A 1 84 ? -3.282 -3.396 18.367 1.00 93.75 84 LYS A N 1
ATOM 637 C CA . LYS A 1 84 ? -3.916 -3.925 17.149 1.00 93.75 84 LYS A CA 1
ATOM 638 C C . LYS A 1 84 ? -3.682 -3.016 15.944 1.00 93.75 84 LYS A C 1
ATOM 640 O O . LYS A 1 84 ? -3.297 -3.503 14.888 1.00 93.75 84 LYS A O 1
ATOM 645 N N . GLY A 1 85 ? -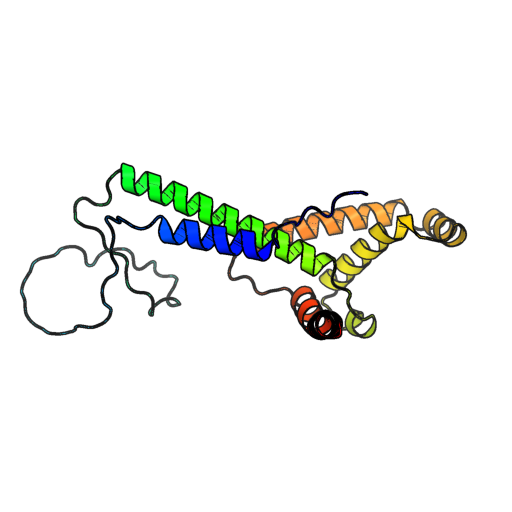3.809 -1.699 16.114 1.00 93.38 85 GLY A N 1
ATOM 646 C CA . GLY A 1 85 ? -3.479 -0.723 15.074 1.00 93.38 85 GLY A CA 1
ATOM 647 C C . GLY A 1 85 ? -2.007 -0.787 14.654 1.00 93.38 85 GLY A C 1
ATOM 648 O O . GLY A 1 85 ? -1.685 -0.700 13.471 1.00 93.38 85 GLY A O 1
ATOM 649 N N . SER A 1 86 ? -1.100 -1.013 15.607 1.00 92.94 86 SER A N 1
ATOM 650 C CA . SER A 1 86 ? 0.330 -1.181 15.320 1.00 92.94 86 SER A CA 1
ATOM 651 C C . SER A 1 86 ? 0.608 -2.485 14.566 1.00 92.94 86 SER A C 1
ATOM 653 O O . SER A 1 86 ? 1.376 -2.477 13.606 1.00 92.94 86 SER A O 1
ATOM 655 N N . CYS A 1 87 ? -0.059 -3.579 14.943 1.00 93.44 87 CYS A N 1
ATOM 656 C CA . CYS A 1 87 ? -0.010 -4.857 14.234 1.00 93.44 87 CYS A CA 1
ATOM 657 C C . CYS A 1 87 ? -0.542 -4.725 12.796 1.00 93.44 87 CYS A C 1
ATOM 659 O O . CYS A 1 87 ? 0.157 -5.092 11.854 1.00 93.44 87 CYS A O 1
ATOM 661 N N . ALA A 1 88 ? -1.707 -4.096 12.605 1.00 92.81 88 ALA A N 1
ATOM 662 C CA . ALA A 1 88 ? -2.281 -3.818 11.286 1.00 92.81 88 ALA A CA 1
ATOM 663 C C . ALA A 1 88 ? -1.306 -3.039 10.391 1.00 92.81 88 ALA A C 1
ATOM 665 O O . ALA A 1 88 ? -1.084 -3.396 9.235 1.00 92.81 88 ALA A O 1
ATOM 666 N N . ASN A 1 89 ? -0.657 -2.012 10.948 1.00 88.88 89 ASN A N 1
ATOM 667 C CA . ASN A 1 89 ? 0.347 -1.226 10.236 1.00 88.88 89 ASN A CA 1
ATOM 668 C C . ASN A 1 89 ? 1.573 -2.059 9.840 1.00 88.88 89 ASN A C 1
ATOM 670 O O . ASN A 1 89 ? 2.132 -1.844 8.766 1.00 88.88 89 ASN A O 1
ATOM 674 N N . GLN A 1 90 ? 2.008 -3.002 10.678 1.00 91.25 90 GLN A N 1
ATOM 675 C CA . GLN A 1 90 ? 3.110 -3.907 10.341 1.00 91.25 90 GLN A CA 1
ATOM 676 C C . GLN A 1 90 ? 2.722 -4.881 9.226 1.00 91.25 90 GLN A C 1
ATOM 678 O O . GLN A 1 90 ? 3.483 -5.023 8.271 1.00 91.25 90 GLN A O 1
ATOM 683 N N . ILE A 1 91 ? 1.530 -5.483 9.300 1.00 90.81 91 ILE A N 1
ATOM 684 C CA . ILE A 1 91 ? 0.994 -6.359 8.248 1.00 90.81 91 ILE A CA 1
ATOM 685 C C . ILE A 1 91 ? 0.903 -5.591 6.925 1.00 90.81 91 ILE A C 1
ATOM 687 O O . ILE A 1 91 ? 1.391 -6.064 5.902 1.00 90.81 91 ILE A O 1
ATOM 691 N N . HIS A 1 92 ? 0.356 -4.373 6.950 1.00 86.88 92 HIS A N 1
ATOM 692 C CA . HIS A 1 92 ? 0.268 -3.515 5.771 1.00 86.88 92 HIS A CA 1
ATOM 693 C C . HIS A 1 92 ? 1.651 -3.186 5.191 1.00 86.88 92 HIS A C 1
ATOM 695 O O . HIS A 1 92 ? 1.860 -3.317 3.987 1.00 86.88 92 HIS A O 1
ATOM 701 N N . LYS A 1 93 ? 2.627 -2.818 6.033 1.00 83.88 93 LYS A N 1
ATOM 702 C CA . LYS A 1 93 ? 4.009 -2.558 5.594 1.00 83.88 93 LYS A CA 1
ATOM 703 C C . LYS A 1 93 ? 4.655 -3.792 4.968 1.00 83.88 93 LYS A C 1
ATOM 705 O O . LYS A 1 93 ? 5.292 -3.663 3.925 1.00 83.88 93 LYS A O 1
ATOM 710 N N . ALA A 1 94 ? 4.478 -4.966 5.571 1.00 83.62 94 ALA A N 1
ATOM 711 C CA . ALA A 1 94 ? 4.990 -6.224 5.039 1.00 83.62 94 ALA A CA 1
ATOM 712 C C . ALA A 1 94 ? 4.351 -6.559 3.681 1.00 83.62 94 ALA A C 1
ATOM 714 O O . ALA A 1 94 ? 5.063 -6.858 2.724 1.00 83.62 94 ALA A O 1
ATOM 715 N N . ALA A 1 95 ? 3.028 -6.419 3.566 1.00 82.81 95 ALA A N 1
ATOM 716 C CA . ALA A 1 95 ? 2.302 -6.620 2.316 1.00 82.81 95 ALA A CA 1
ATOM 717 C C . ALA A 1 95 ? 2.759 -5.650 1.215 1.00 82.81 95 ALA A C 1
ATOM 719 O O . ALA A 1 95 ? 3.013 -6.071 0.088 1.00 82.81 95 ALA A O 1
ATOM 720 N N . MET A 1 96 ? 2.938 -4.366 1.540 1.00 79.88 96 MET A N 1
ATOM 721 C CA . MET A 1 96 ? 3.463 -3.368 0.603 1.00 79.88 96 MET A CA 1
ATOM 722 C C . MET A 1 96 ? 4.898 -3.671 0.166 1.00 79.88 96 MET A C 1
ATOM 724 O O . MET A 1 96 ? 5.215 -3.516 -1.013 1.00 79.88 96 MET A O 1
ATOM 728 N N . ALA A 1 97 ? 5.759 -4.127 1.080 1.00 77.94 97 ALA A N 1
ATOM 729 C CA . ALA A 1 97 ? 7.124 -4.529 0.750 1.00 77.94 97 ALA A CA 1
ATOM 730 C C . ALA A 1 97 ? 7.139 -5.728 -0.209 1.00 77.94 97 ALA A C 1
ATOM 732 O O . ALA A 1 97 ? 7.817 -5.675 -1.231 1.00 77.94 97 ALA A O 1
ATOM 733 N N . ILE A 1 98 ? 6.332 -6.759 0.060 1.00 76.62 98 ILE A N 1
ATOM 734 C CA . ILE A 1 98 ? 6.199 -7.934 -0.813 1.00 76.62 98 ILE A CA 1
ATOM 735 C C . ILE A 1 98 ? 5.664 -7.535 -2.192 1.00 76.62 98 ILE A C 1
ATOM 737 O O . ILE A 1 98 ? 6.247 -7.920 -3.204 1.00 76.62 98 ILE A O 1
ATOM 741 N N . ASN A 1 99 ? 4.610 -6.715 -2.245 1.00 80.38 99 ASN A N 1
ATOM 742 C CA . ASN A 1 99 ? 4.066 -6.207 -3.504 1.00 80.38 99 ASN A CA 1
ATOM 743 C C . ASN A 1 99 ? 5.126 -5.429 -4.304 1.00 80.38 99 ASN A C 1
ATOM 745 O O . ASN A 1 99 ? 5.287 -5.642 -5.503 1.00 80.38 99 ASN A O 1
ATOM 749 N N . SER A 1 100 ? 5.901 -4.574 -3.631 1.00 76.50 100 SER A N 1
ATOM 750 C CA . SER A 1 100 ? 7.008 -3.830 -4.240 1.00 76.50 100 SER A CA 1
ATOM 751 C C . SER A 1 100 ? 8.095 -4.756 -4.799 1.00 76.50 100 SER A C 1
ATOM 753 O O . SER A 1 100 ? 8.558 -4.550 -5.920 1.00 76.50 100 SER A O 1
ATOM 755 N N . CYS A 1 101 ? 8.470 -5.809 -4.063 1.00 74.25 101 CYS A N 1
ATOM 756 C CA . CYS A 1 101 ? 9.437 -6.809 -4.520 1.00 74.25 101 CYS A CA 1
ATOM 757 C C . CYS A 1 101 ? 8.956 -7.548 -5.776 1.00 74.25 101 CYS A C 1
ATOM 759 O O . CYS A 1 101 ? 9.722 -7.685 -6.727 1.00 74.25 101 CYS A O 1
ATOM 761 N N . ILE A 1 102 ? 7.692 -7.978 -5.807 1.00 74.94 102 ILE A N 1
ATOM 762 C CA . ILE A 1 102 ? 7.108 -8.665 -6.968 1.00 74.94 102 ILE A CA 1
ATOM 763 C C . ILE A 1 102 ? 7.106 -7.735 -8.186 1.00 74.94 102 ILE A C 1
ATOM 765 O O . ILE A 1 102 ? 7.595 -8.110 -9.249 1.00 74.94 102 ILE A O 1
ATOM 769 N N . LEU A 1 103 ? 6.630 -6.497 -8.024 1.00 76.56 103 LEU A N 1
ATOM 770 C CA . LEU A 1 103 ? 6.628 -5.501 -9.098 1.00 76.56 103 LEU A CA 1
ATOM 771 C C . LEU A 1 103 ? 8.045 -5.172 -9.582 1.00 76.56 103 LEU A C 1
ATOM 773 O O . LEU A 1 103 ? 8.241 -4.904 -10.764 1.00 76.56 103 LEU A O 1
ATOM 777 N N . ALA A 1 104 ? 9.057 -5.188 -8.713 1.00 71.12 104 ALA A N 1
ATOM 778 C CA . ALA A 1 104 ? 10.441 -4.951 -9.119 1.00 71.12 104 ALA A CA 1
ATOM 779 C C . ALA A 1 104 ? 10.982 -6.047 -10.053 1.00 71.12 104 ALA A C 1
ATOM 781 O O . ALA A 1 104 ? 11.724 -5.712 -10.972 1.00 71.12 104 ALA A O 1
ATOM 782 N N . GLY A 1 105 ? 10.579 -7.307 -9.853 1.00 69.12 105 GLY A N 1
ATOM 783 C CA . GLY A 1 105 ? 10.983 -8.445 -10.688 1.00 69.12 105 GLY A CA 1
ATOM 784 C C . GLY A 1 105 ? 10.191 -8.612 -11.990 1.00 69.12 105 GLY A C 1
ATOM 785 O O . GLY A 1 105 ? 10.553 -9.438 -12.818 1.00 69.12 105 GLY A O 1
ATOM 786 N N . MET A 1 106 ? 9.113 -7.849 -12.181 1.00 78.25 106 MET A N 1
ATOM 787 C CA . MET A 1 106 ? 8.308 -7.887 -13.403 1.00 78.25 106 MET A CA 1
ATOM 788 C C . MET A 1 106 ? 8.992 -7.148 -14.558 1.00 78.25 106 MET A C 1
ATOM 790 O O . MET A 1 106 ? 9.319 -5.961 -14.435 1.00 78.25 106 MET A O 1
ATOM 794 N N . GLU A 1 107 ? 9.138 -7.827 -15.697 1.00 74.62 107 GLU A N 1
ATOM 795 C CA . GLU A 1 107 ? 9.666 -7.233 -16.925 1.00 74.62 107 GLU A CA 1
ATOM 796 C C . GLU A 1 107 ? 8.606 -6.415 -17.666 1.00 74.62 107 GLU A C 1
ATOM 798 O O . GLU A 1 107 ? 7.405 -6.698 -17.603 1.00 74.62 107 GLU A O 1
ATOM 803 N N . ILE A 1 108 ? 9.071 -5.392 -18.384 1.00 76.94 108 ILE A N 1
ATOM 804 C CA . ILE A 1 108 ? 8.250 -4.570 -19.272 1.00 76.94 108 ILE A CA 1
ATOM 805 C C . ILE A 1 108 ? 8.809 -4.692 -20.695 1.00 76.94 108 ILE A C 1
ATOM 807 O O . ILE A 1 108 ? 10.024 -4.526 -20.866 1.00 76.94 108 ILE A O 1
ATOM 811 N N . PRO A 1 109 ? 7.955 -4.930 -21.709 1.00 80.50 109 PRO A N 1
ATOM 812 C CA . PRO A 1 109 ? 8.352 -4.907 -23.113 1.00 80.50 109 PRO A CA 1
ATOM 813 C C . PRO A 1 109 ? 8.977 -3.578 -23.519 1.00 80.50 109 PRO A C 1
ATOM 815 O O . PRO A 1 109 ? 8.497 -2.509 -23.133 1.00 80.50 109 PRO A O 1
ATOM 818 N N . GLU A 1 110 ? 9.994 -3.633 -24.377 1.00 76.69 110 GLU A N 1
ATOM 819 C CA . GLU A 1 110 ? 10.636 -2.430 -24.919 1.00 76.69 110 GLU A CA 1
ATOM 820 C C . GLU A 1 110 ? 9.657 -1.536 -25.691 1.00 76.69 110 GLU A C 1
ATOM 822 O O . GLU A 1 110 ? 9.763 -0.313 -25.627 1.00 76.69 110 GLU A O 1
ATOM 827 N N . SER A 1 111 ? 8.635 -2.126 -26.321 1.00 79.12 111 SER A N 1
ATOM 828 C CA . SER A 1 111 ? 7.573 -1.400 -27.030 1.00 79.12 111 SER A CA 1
ATOM 829 C C . SER A 1 111 ? 6.771 -0.443 -26.141 1.00 79.12 111 SER A C 1
ATOM 831 O O . SER A 1 111 ? 6.181 0.505 -26.654 1.00 79.12 111 SER A O 1
ATOM 833 N N . TYR A 1 112 ? 6.764 -0.656 -24.821 1.00 76.62 112 TYR A N 1
ATOM 834 C CA . TYR A 1 112 ? 6.014 0.158 -23.863 1.00 76.62 112 TYR A CA 1
ATOM 835 C C . TYR A 1 112 ? 6.869 1.236 -23.170 1.00 76.62 112 TYR A C 1
ATOM 837 O O . TYR A 1 112 ? 6.345 2.158 -22.545 1.00 76.62 112 TYR A O 1
ATOM 845 N N . MET A 1 113 ? 8.198 1.172 -23.295 1.00 80.06 113 MET A N 1
ATOM 846 C CA . MET A 1 113 ? 9.101 2.197 -22.753 1.00 80.06 113 MET A CA 1
ATOM 847 C C . MET A 1 113 ? 8.786 3.633 -23.210 1.00 80.06 113 MET A C 1
ATOM 849 O O . MET A 1 113 ? 8.802 4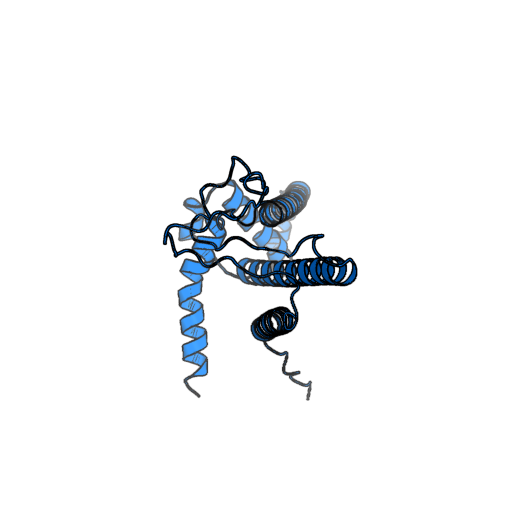.518 -22.351 1.00 80.06 113 MET A O 1
ATOM 853 N N . PRO A 1 114 ? 8.468 3.909 -24.492 1.00 82.56 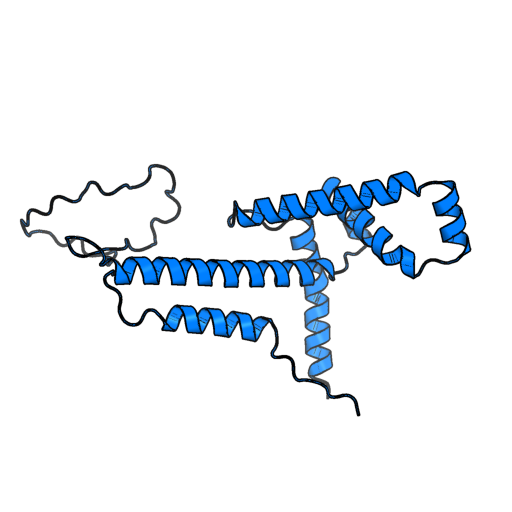114 PRO A N 1
ATOM 854 C CA . PRO A 1 114 ? 8.220 5.280 -24.939 1.00 82.56 114 PRO A CA 1
ATOM 855 C C . PRO A 1 114 ? 6.888 5.878 -24.451 1.00 82.56 114 PRO A C 1
ATOM 857 O O . PRO A 1 114 ? 6.745 7.097 -24.480 1.00 82.56 114 PRO A O 1
ATOM 860 N N . SER A 1 115 ? 5.927 5.068 -23.987 1.00 83.38 115 SER A N 1
ATOM 861 C CA . SER A 1 115 ? 4.632 5.550 -23.467 1.00 83.38 115 SER A CA 1
ATOM 862 C C . SER A 1 115 ? 4.629 5.857 -21.967 1.00 83.38 115 SER A C 1
ATOM 864 O O . SER A 1 115 ? 3.650 6.394 -21.449 1.00 83.38 115 SER A O 1
ATOM 866 N N . LEU A 1 116 ? 5.697 5.506 -21.246 1.00 82.75 116 LEU A N 1
ATOM 867 C CA . LEU A 1 116 ? 5.789 5.745 -19.809 1.00 82.75 116 LEU A CA 1
ATOM 868 C C . LEU A 1 116 ? 6.127 7.208 -19.493 1.00 82.75 116 LEU A C 1
ATOM 870 O O . LEU A 1 116 ? 6.862 7.858 -20.243 1.00 82.75 116 LEU A O 1
ATOM 874 N N . PRO A 1 117 ? 5.688 7.724 -18.329 1.00 86.25 117 PRO A N 1
ATOM 875 C CA . PRO A 1 117 ? 6.202 8.982 -17.812 1.00 86.25 117 PRO A CA 1
ATOM 876 C C . PRO A 1 117 ? 7.735 8.955 -17.772 1.00 86.25 117 PRO A C 1
ATOM 878 O O . PRO A 1 117 ? 8.339 8.012 -17.259 1.00 86.25 117 PRO A O 1
ATOM 881 N N . LYS A 1 118 ? 8.381 10.010 -18.284 1.00 81.12 118 LYS A N 1
ATOM 882 C CA . LYS A 1 118 ? 9.845 10.074 -18.460 1.00 81.12 118 LYS A CA 1
ATOM 883 C C . LYS A 1 118 ? 10.627 9.756 -17.181 1.00 81.12 118 LYS A C 1
ATOM 885 O O . LYS A 1 118 ? 11.685 9.134 -17.246 1.00 81.12 118 LYS A O 1
ATOM 890 N N . VAL A 1 119 ? 10.094 10.154 -16.025 1.00 81.25 119 VAL A N 1
ATOM 891 C CA . VAL A 1 119 ? 10.682 9.865 -14.707 1.00 81.25 119 VAL A CA 1
ATOM 892 C C . VAL A 1 119 ? 10.620 8.367 -14.392 1.00 81.25 119 VAL A C 1
ATOM 894 O O . VAL A 1 119 ? 11.628 7.787 -14.002 1.00 81.25 119 VAL A O 1
ATOM 897 N N . GLU A 1 120 ? 9.477 7.719 -14.628 1.00 82.44 120 GLU A N 1
ATOM 898 C CA . GLU A 1 120 ? 9.294 6.281 -14.394 1.00 82.44 120 GLU A CA 1
ATOM 899 C C . GLU A 1 120 ? 10.144 5.435 -15.352 1.00 82.44 120 GLU A C 1
ATOM 901 O O . GLU A 1 120 ? 10.785 4.475 -14.921 1.00 82.44 120 GLU A O 1
ATOM 906 N N . ALA A 1 121 ? 10.222 5.831 -16.628 1.00 81.62 121 ALA A N 1
ATOM 907 C CA . ALA A 1 121 ? 11.084 5.192 -17.623 1.00 81.62 121 ALA A CA 1
ATOM 908 C C . ALA A 1 121 ? 12.574 5.313 -17.256 1.00 81.62 121 ALA A C 1
ATOM 910 O O . ALA A 1 121 ? 13.306 4.324 -17.286 1.00 81.62 121 ALA A O 1
ATOM 911 N N . SER A 1 122 ? 13.020 6.507 -16.844 1.00 81.06 122 SER A N 1
ATOM 912 C CA . SER A 1 122 ? 14.407 6.744 -16.413 1.00 81.06 122 SER A CA 1
ATOM 913 C C . SER A 1 122 ? 14.770 5.895 -15.193 1.00 81.06 122 SER A C 1
ATOM 915 O O . SER A 1 122 ? 15.782 5.197 -15.208 1.00 81.06 122 SER A O 1
ATOM 917 N N . MET A 1 123 ? 13.908 5.876 -14.169 1.00 78.31 123 MET A N 1
ATOM 918 C CA . MET A 1 123 ? 14.103 5.047 -12.974 1.00 78.31 123 MET A CA 1
ATOM 919 C C . MET A 1 123 ? 14.181 3.551 -13.304 1.00 78.31 123 MET A C 1
ATOM 921 O O . MET A 1 123 ? 15.012 2.837 -12.742 1.00 78.31 123 MET A O 1
ATOM 925 N N . HIS A 1 124 ? 13.330 3.070 -14.215 1.00 78.44 124 HIS A N 1
ATOM 926 C CA . HIS A 1 124 ? 13.338 1.680 -14.662 1.00 78.44 124 HIS A CA 1
ATOM 927 C C . HIS A 1 124 ? 14.659 1.309 -15.357 1.00 78.44 124 HIS A C 1
ATOM 929 O O . HIS A 1 124 ? 15.279 0.302 -15.011 1.00 78.44 124 HIS A O 1
ATOM 935 N N . THR A 1 125 ? 15.131 2.147 -16.282 1.00 78.62 125 THR A N 1
ATOM 936 C CA . THR A 1 125 ? 16.392 1.937 -17.009 1.00 78.62 125 THR A CA 1
ATOM 937 C C . THR A 1 125 ? 17.608 1.980 -16.085 1.00 78.62 125 THR A C 1
ATOM 939 O O . THR A 1 125 ? 18.463 1.098 -16.161 1.00 78.62 125 THR A O 1
ATOM 942 N N . TRP A 1 126 ? 17.677 2.945 -15.162 1.00 78.50 126 TRP A N 1
ATOM 943 C CA . TRP A 1 126 ? 18.775 3.042 -14.191 1.00 78.50 126 TRP A CA 1
ATOM 944 C C . TRP A 1 126 ? 18.858 1.816 -13.281 1.00 78.50 126 TRP A C 1
ATOM 946 O O . TRP A 1 126 ? 19.948 1.304 -13.029 1.00 78.50 126 TRP A O 1
ATOM 956 N N . ARG A 1 127 ? 17.709 1.283 -12.849 1.00 72.94 127 ARG A N 1
ATOM 957 C CA . ARG A 1 127 ? 17.653 0.017 -12.104 1.00 72.94 127 ARG A CA 1
ATOM 958 C C . ARG A 1 127 ? 18.171 -1.165 -12.918 1.00 72.94 127 ARG A C 1
ATOM 960 O O . ARG A 1 127 ? 18.964 -1.950 -12.403 1.00 72.94 127 ARG A O 1
ATOM 967 N N . ARG A 1 128 ? 17.727 -1.301 -14.172 1.00 68.81 128 ARG A N 1
ATOM 968 C CA . ARG A 1 128 ? 18.130 -2.413 -15.046 1.00 68.81 128 ARG A CA 1
ATOM 969 C C . ARG A 1 128 ? 19.639 -2.404 -15.286 1.00 68.81 128 ARG A C 1
ATOM 971 O O . ARG A 1 128 ? 20.289 -3.433 -15.132 1.00 68.81 128 ARG A O 1
ATOM 978 N N . ASN A 1 129 ? 20.198 -1.233 -15.581 1.00 63.25 129 ASN A N 1
ATOM 979 C CA . ASN A 1 129 ? 21.623 -1.072 -15.863 1.00 63.25 129 ASN A CA 1
ATOM 980 C C . ASN A 1 129 ? 22.508 -1.377 -14.644 1.00 63.25 129 ASN A C 1
ATOM 982 O O . ASN A 1 129 ? 23.553 -2.000 -14.814 1.00 63.25 129 ASN A O 1
ATOM 986 N N . ALA A 1 130 ? 22.066 -1.030 -13.429 1.00 58.81 130 ALA A N 1
ATOM 987 C CA . ALA A 1 130 ? 22.779 -1.375 -12.196 1.00 58.81 130 ALA A CA 1
ATOM 988 C C . ALA A 1 130 ? 22.815 -2.894 -11.927 1.00 58.81 130 ALA A C 1
ATOM 990 O O . ALA A 1 130 ? 23.808 -3.407 -11.424 1.00 58.81 130 ALA A O 1
ATOM 991 N N . CYS A 1 131 ? 21.760 -3.633 -12.290 1.00 52.00 131 CYS A N 1
ATOM 992 C CA . CYS A 1 131 ? 21.709 -5.090 -12.121 1.00 52.00 131 CYS A CA 1
ATOM 993 C C . CYS A 1 131 ?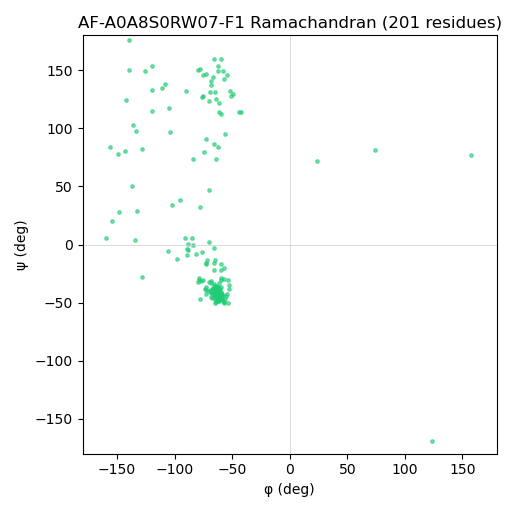 22.484 -5.842 -13.226 1.00 52.00 131 CYS A C 1
ATOM 995 O O . CYS A 1 131 ? 23.109 -6.869 -12.966 1.00 52.00 131 CYS A O 1
ATOM 997 N N . LEU A 1 132 ? 22.513 -5.296 -14.449 1.00 51.31 132 LEU A N 1
ATOM 998 C CA . LEU A 1 132 ? 23.227 -5.868 -15.598 1.00 51.31 132 LEU A CA 1
ATOM 999 C C . LEU A 1 132 ? 24.757 -5.737 -15.516 1.00 51.31 132 LEU A C 1
ATOM 1001 O O . LEU A 1 132 ? 25.454 -6.466 -16.224 1.00 51.31 132 LEU A O 1
ATOM 1005 N N . ALA A 1 133 ? 25.291 -4.875 -14.645 1.00 50.66 133 ALA A N 1
ATOM 1006 C CA . ALA A 1 133 ? 26.733 -4.708 -14.433 1.00 50.66 133 ALA A CA 1
ATOM 1007 C C . ALA A 1 133 ? 27.455 -6.012 -14.021 1.00 50.66 133 ALA A C 1
ATOM 1009 O O . ALA A 1 133 ? 28.652 -6.144 -14.247 1.00 50.66 133 ALA A O 1
ATOM 1010 N N . HIS A 1 134 ? 26.733 -7.009 -13.497 1.00 44.75 134 HIS A N 1
ATOM 1011 C CA . HIS A 1 134 ? 27.285 -8.326 -13.151 1.00 44.75 134 HIS A CA 1
ATOM 1012 C C . HIS A 1 134 ? 27.277 -9.355 -14.299 1.00 44.75 134 HIS A C 1
ATOM 1014 O O . HIS A 1 134 ? 27.714 -10.484 -14.101 1.00 44.75 134 HIS A O 1
ATOM 1020 N N . SER A 1 135 ? 26.793 -8.988 -15.492 1.00 45.75 135 SER A N 1
ATOM 1021 C CA . SER A 1 135 ? 26.640 -9.903 -16.642 1.00 45.75 135 SER A CA 1
ATOM 1022 C C . SER A 1 135 ? 27.139 -9.343 -17.982 1.00 45.75 135 SER A C 1
ATOM 1024 O O . SER A 1 135 ? 26.974 -9.984 -19.018 1.00 45.75 135 SER A O 1
ATOM 1026 N N . LYS A 1 136 ? 27.729 -8.140 -17.990 1.00 55.66 136 LYS A N 1
ATOM 1027 C CA . LYS A 1 136 ? 28.181 -7.471 -19.219 1.00 55.66 136 LYS A CA 1
ATOM 1028 C C . LYS A 1 136 ? 29.470 -8.083 -19.771 1.00 55.66 136 LYS A C 1
ATOM 1030 O O . LYS A 1 136 ? 30.355 -8.499 -19.025 1.00 55.66 136 LYS A O 1
ATOM 1035 N N . SER A 1 137 ? 29.582 -8.093 -21.101 1.00 59.31 137 SER A N 1
ATOM 1036 C CA . SER A 1 137 ? 30.804 -8.498 -21.794 1.00 59.31 137 SER A CA 1
ATOM 1037 C C . SER A 1 137 ? 31.964 -7.558 -21.441 1.00 59.31 137 SER A C 1
ATOM 1039 O O . SER A 1 137 ? 31.765 -6.364 -21.201 1.00 59.31 137 SER A O 1
ATOM 1041 N N . SER A 1 138 ? 33.195 -8.078 -21.441 1.00 58.97 138 SER A N 1
ATOM 1042 C CA . SER A 1 138 ? 34.393 -7.290 -21.112 1.00 58.97 138 SER A CA 1
ATOM 1043 C C . SER A 1 138 ? 34.567 -6.055 -22.006 1.00 58.97 138 SER A C 1
ATOM 1045 O O . SER A 1 138 ? 35.088 -5.049 -21.538 1.00 58.97 138 SER A O 1
ATOM 1047 N N . TRP A 1 139 ? 34.095 -6.095 -23.256 1.00 52.94 139 TRP A N 1
ATOM 1048 C CA . TRP A 1 139 ? 34.169 -4.972 -24.195 1.00 52.94 139 TRP A CA 1
ATOM 1049 C C . TRP A 1 139 ? 33.108 -3.893 -23.954 1.00 52.94 139 TRP A C 1
ATOM 1051 O O . TRP A 1 139 ? 33.372 -2.716 -24.197 1.00 52.94 139 TRP A O 1
ATOM 1061 N N . ASP A 1 140 ? 31.932 -4.255 -23.441 1.00 58.09 140 ASP A N 1
ATOM 1062 C CA . ASP A 1 140 ? 30.903 -3.274 -23.074 1.00 58.09 140 ASP A CA 1
ATOM 1063 C C . ASP A 1 140 ? 31.233 -2.582 -21.749 1.00 58.09 140 ASP A C 1
ATOM 1065 O O . ASP A 1 140 ? 30.983 -1.387 -21.607 1.00 58.09 140 ASP A O 1
ATOM 1069 N N . MET A 1 141 ? 31.900 -3.286 -20.826 1.00 64.75 141 MET A N 1
ATOM 1070 C CA . MET A 1 141 ? 32.463 -2.670 -19.620 1.00 64.75 141 MET A CA 1
ATOM 1071 C C . MET A 1 141 ? 33.527 -1.616 -19.952 1.00 64.75 141 MET A C 1
ATOM 1073 O O . MET A 1 141 ? 33.555 -0.569 -19.318 1.00 64.75 141 MET A O 1
ATOM 1077 N N . VAL A 1 142 ? 34.367 -1.847 -20.969 1.00 71.12 142 VAL A N 1
ATOM 1078 C CA . VAL A 1 142 ? 35.386 -0.875 -21.415 1.00 71.12 142 VAL A CA 1
ATOM 1079 C C . VAL A 1 142 ? 34.753 0.390 -22.014 1.00 71.12 142 VAL A C 1
ATOM 1081 O O . VAL A 1 142 ? 35.234 1.490 -21.746 1.00 71.12 142 VAL A O 1
ATOM 1084 N N . LYS A 1 143 ? 33.651 0.271 -22.770 1.00 64.69 143 LYS A N 1
ATOM 1085 C CA . LYS A 1 143 ? 32.916 1.440 -23.2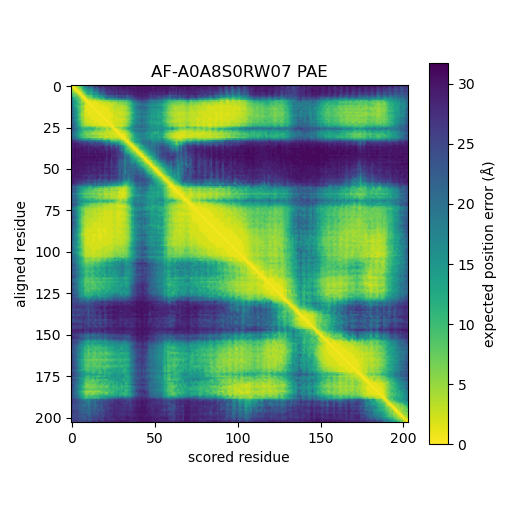96 1.00 64.69 143 LYS A CA 1
ATOM 1086 C C . LYS A 1 143 ? 32.226 2.247 -22.192 1.00 64.69 143 LYS A C 1
ATOM 1088 O O . LYS A 1 143 ? 32.279 3.476 -22.221 1.00 64.69 143 LYS A O 1
ATOM 1093 N N . ASP A 1 144 ? 31.613 1.574 -21.218 1.00 59.00 144 ASP A N 1
ATOM 1094 C CA . ASP A 1 144 ? 30.997 2.228 -20.053 1.00 59.00 144 ASP A CA 1
ATOM 1095 C C . ASP A 1 144 ? 32.061 2.900 -19.165 1.00 59.00 144 ASP A C 1
ATOM 1097 O O . ASP A 1 144 ? 31.853 4.017 -18.696 1.00 59.00 144 ASP A O 1
ATOM 1101 N N . LEU A 1 145 ? 33.238 2.280 -18.995 1.00 65.19 145 LEU A N 1
ATOM 1102 C CA . LEU A 1 145 ? 34.376 2.854 -18.263 1.00 65.19 145 LEU A CA 1
ATOM 1103 C C . LEU A 1 145 ? 34.876 4.151 -18.916 1.00 65.19 145 LEU A C 1
ATOM 1105 O O . LEU A 1 145 ? 35.201 5.112 -18.224 1.00 65.19 145 LEU A O 1
ATOM 1109 N N . MET A 1 146 ? 34.911 4.183 -20.251 1.00 64.38 146 MET A N 1
ATOM 1110 C CA . MET A 1 146 ? 35.306 5.362 -21.024 1.00 64.38 146 MET A CA 1
ATOM 1111 C C . MET A 1 146 ? 34.261 6.489 -21.007 1.00 64.38 146 MET A C 1
ATOM 1113 O O . MET A 1 146 ? 34.599 7.599 -21.415 1.00 64.38 146 MET A O 1
ATOM 1117 N N . SER A 1 147 ? 33.020 6.240 -20.562 1.00 62.41 147 SER A N 1
ATOM 1118 C CA . SER A 1 147 ? 31.924 7.210 -20.700 1.00 62.41 147 SER A CA 1
ATOM 1119 C C . SER A 1 147 ? 31.135 7.563 -19.434 1.00 62.41 147 SER A C 1
ATOM 1121 O O . SER A 1 147 ? 30.611 8.672 -19.398 1.00 62.41 147 SER A O 1
ATOM 1123 N N . ASP A 1 148 ? 31.010 6.704 -18.413 1.00 56.00 148 ASP A N 1
ATOM 1124 C CA . ASP A 1 148 ? 29.831 6.825 -17.532 1.00 56.00 148 ASP A CA 1
ATOM 1125 C C . ASP A 1 148 ? 29.963 6.303 -16.078 1.00 56.00 148 ASP A C 1
ATOM 1127 O O . ASP A 1 148 ? 28.941 6.111 -15.419 1.00 56.00 148 ASP A O 1
ATOM 1131 N N . ILE A 1 149 ? 31.167 6.133 -15.511 1.00 58.19 149 ILE A N 1
ATOM 1132 C CA . ILE A 1 149 ? 31.312 5.636 -14.117 1.00 58.19 149 ILE A CA 1
ATOM 1133 C C . ILE A 1 149 ? 30.646 6.588 -13.103 1.00 58.19 149 ILE A C 1
ATOM 1135 O O . ILE A 1 149 ? 29.824 6.162 -12.298 1.00 58.19 149 ILE A O 1
ATOM 1139 N N . ASP A 1 150 ? 30.910 7.896 -13.199 1.00 58.59 150 ASP A N 1
ATOM 1140 C CA . ASP A 1 150 ? 30.360 8.881 -12.255 1.00 58.59 150 ASP A CA 1
ATOM 1141 C C . ASP A 1 150 ? 28.853 9.125 -12.488 1.00 58.59 150 ASP A C 1
ATOM 1143 O O . ASP A 1 150 ? 28.059 9.250 -11.556 1.00 58.59 150 ASP A O 1
ATOM 1147 N N . ARG A 1 151 ? 28.386 9.118 -13.745 1.00 64.00 151 ARG A N 1
ATOM 1148 C CA . ARG A 1 151 ? 26.964 9.346 -14.061 1.00 64.00 151 ARG A CA 1
ATOM 1149 C C . ARG A 1 151 ? 26.087 8.141 -13.713 1.00 64.00 151 ARG A C 1
ATOM 1151 O O . ARG A 1 151 ? 24.963 8.331 -13.248 1.00 64.00 151 ARG A O 1
ATOM 1158 N N . SER A 1 152 ? 26.569 6.918 -13.939 1.00 62.19 152 SER A N 1
ATOM 1159 C CA . SER A 1 152 ? 25.836 5.682 -13.633 1.00 62.19 152 SER A CA 1
ATOM 1160 C C . SER A 1 152 ? 25.624 5.510 -12.128 1.00 62.19 152 SER A C 1
ATOM 1162 O O . SER A 1 152 ? 24.499 5.239 -11.696 1.00 62.19 152 SER A O 1
ATOM 1164 N N . ASP A 1 153 ? 26.658 5.762 -11.323 1.00 66.44 153 ASP A N 1
ATOM 1165 C CA . ASP A 1 153 ? 26.574 5.680 -9.862 1.00 66.44 153 ASP A CA 1
ATOM 1166 C C . ASP A 1 153 ? 25.631 6.749 -9.292 1.00 66.44 153 ASP A C 1
ATOM 1168 O O . ASP A 1 153 ? 24.750 6.451 -8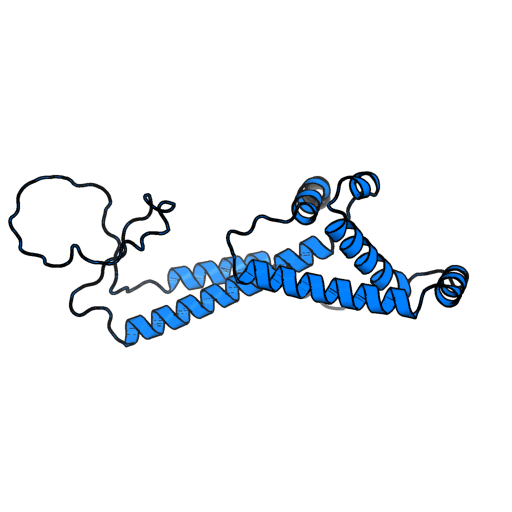.477 1.00 66.44 153 ASP A O 1
ATOM 1172 N N . ASN A 1 154 ? 25.712 7.981 -9.803 1.00 73.00 154 ASN A N 1
ATOM 1173 C CA . ASN A 1 154 ? 24.783 9.049 -9.438 1.00 73.00 154 ASN A CA 1
ATOM 1174 C C . ASN A 1 154 ? 23.331 8.716 -9.828 1.00 73.00 154 ASN A C 1
ATOM 1176 O O . ASN A 1 154 ? 22.414 8.909 -9.025 1.00 73.00 154 ASN A O 1
ATOM 1180 N N . ASN A 1 155 ? 23.101 8.152 -11.016 1.00 76.75 155 ASN A N 1
ATOM 1181 C CA . ASN A 1 155 ? 21.774 7.722 -11.467 1.00 76.75 155 ASN A CA 1
ATOM 1182 C C . ASN A 1 155 ? 21.199 6.590 -10.603 1.00 76.75 155 ASN A C 1
ATOM 1184 O O . ASN A 1 155 ? 20.008 6.602 -10.289 1.00 76.75 155 ASN A O 1
ATOM 1188 N N . HIS A 1 156 ? 22.029 5.638 -10.168 1.00 73.94 156 HIS A N 1
ATOM 1189 C CA . HIS A 1 156 ? 21.619 4.592 -9.231 1.00 73.94 156 HIS A CA 1
ATOM 1190 C C . HIS A 1 156 ? 21.197 5.180 -7.874 1.00 73.94 156 HIS A C 1
ATOM 1192 O O . HIS A 1 156 ? 20.140 4.827 -7.341 1.00 73.94 156 HIS A O 1
ATOM 1198 N N . ILE A 1 157 ? 21.964 6.138 -7.340 1.00 80.50 157 ILE A N 1
ATOM 1199 C CA . ILE A 1 157 ? 21.628 6.850 -6.097 1.00 80.50 157 ILE A CA 1
ATOM 1200 C C . ILE A 1 157 ? 20.316 7.629 -6.252 1.00 80.50 157 ILE A C 1
ATOM 1202 O O . ILE A 1 157 ? 19.460 7.588 -5.363 1.00 80.50 157 ILE A O 1
ATOM 1206 N N . LEU A 1 158 ? 20.127 8.325 -7.375 1.00 80.50 158 LEU A N 1
ATOM 1207 C CA . LEU A 1 158 ? 18.900 9.064 -7.676 1.00 80.50 158 LEU A CA 1
ATOM 1208 C C . LEU A 1 158 ? 17.693 8.130 -7.805 1.00 80.50 158 LEU A C 1
ATOM 1210 O O . LEU A 1 158 ? 16.649 8.419 -7.218 1.00 80.50 158 LEU A O 1
ATOM 1214 N N . ALA A 1 159 ? 17.843 6.986 -8.481 1.00 78.25 159 ALA A N 1
ATOM 1215 C CA . ALA A 1 159 ? 16.813 5.952 -8.551 1.00 78.25 159 ALA A CA 1
ATOM 1216 C C . ALA A 1 159 ? 16.437 5.469 -7.145 1.00 78.25 159 ALA A C 1
ATOM 1218 O O . ALA A 1 159 ? 15.261 5.489 -6.775 1.00 78.25 159 ALA A O 1
ATOM 1219 N N . LYS A 1 160 ? 17.434 5.148 -6.309 1.00 78.00 160 LYS A N 1
ATOM 1220 C CA . LYS A 1 160 ? 17.198 4.685 -4.939 1.00 78.00 160 LYS A CA 1
ATOM 1221 C C . LYS A 1 160 ? 16.501 5.737 -4.074 1.00 78.00 160 LYS A C 1
ATOM 1223 O O . LYS A 1 160 ? 15.606 5.407 -3.295 1.00 78.00 160 LYS A O 1
ATOM 1228 N N . ARG A 1 161 ? 16.876 7.011 -4.212 1.00 84.88 161 ARG A N 1
ATOM 1229 C CA . ARG A 1 161 ? 16.215 8.133 -3.522 1.00 84.88 161 ARG A CA 1
ATOM 1230 C C . ARG A 1 161 ? 14.769 8.305 -3.983 1.00 84.88 161 ARG A C 1
ATOM 1232 O O . ARG A 1 161 ? 13.891 8.452 -3.136 1.00 84.88 161 ARG A O 1
ATOM 1239 N N . ALA A 1 162 ? 14.514 8.242 -5.289 1.00 82.06 162 ALA A N 1
ATOM 1240 C CA . ALA A 1 162 ? 13.172 8.355 -5.851 1.00 82.06 162 ALA A CA 1
ATOM 1241 C C . ALA A 1 162 ? 12.256 7.205 -5.396 1.00 82.06 162 ALA A C 1
ATOM 1243 O O . ALA A 1 162 ? 11.091 7.431 -5.082 1.00 82.06 162 ALA A O 1
ATOM 1244 N N . GLU A 1 163 ? 12.783 5.986 -5.264 1.00 76.75 163 GLU A N 1
ATOM 1245 C CA . GLU A 1 163 ? 12.045 4.850 -4.699 1.00 76.75 163 GLU A CA 1
ATOM 1246 C C . GLU A 1 163 ? 11.682 5.048 -3.235 1.00 76.75 163 GLU A C 1
ATOM 1248 O O . GLU A 1 163 ? 10.545 4.797 -2.844 1.00 76.75 163 GLU A O 1
ATOM 1253 N N . ASN A 1 164 ? 12.640 5.493 -2.421 1.00 83.38 164 ASN A N 1
ATOM 1254 C CA . ASN A 1 164 ? 12.397 5.753 -1.008 1.00 83.38 164 ASN A CA 1
ATOM 1255 C C . ASN A 1 164 ? 11.350 6.861 -0.839 1.00 83.38 164 ASN A C 1
ATOM 1257 O O . ASN A 1 164 ? 10.482 6.760 0.028 1.00 83.38 164 ASN A O 1
ATOM 1261 N N . LEU A 1 165 ? 11.393 7.883 -1.699 1.00 86.25 165 LEU A N 1
ATOM 1262 C CA . LEU A 1 165 ? 10.385 8.935 -1.743 1.00 86.25 165 LEU A CA 1
ATOM 1263 C C . LEU A 1 165 ? 9.014 8.376 -2.138 1.00 86.25 165 LEU A C 1
ATOM 1265 O O . LEU A 1 165 ? 8.039 8.624 -1.435 1.00 86.25 165 LEU A O 1
ATOM 1269 N N . LEU A 1 166 ? 8.928 7.583 -3.208 1.00 82.69 166 LEU A N 1
ATOM 1270 C CA . LEU A 1 166 ? 7.680 6.950 -3.638 1.00 82.69 166 LEU A CA 1
ATOM 1271 C C . LEU A 1 166 ? 7.110 6.030 -2.550 1.00 82.69 166 LEU A C 1
ATOM 1273 O O . LEU A 1 166 ? 5.908 6.033 -2.297 1.00 82.69 166 LEU A O 1
ATOM 1277 N N . PHE A 1 167 ? 7.968 5.271 -1.873 1.00 79.75 167 PHE A N 1
ATOM 1278 C CA . PHE A 1 167 ? 7.588 4.426 -0.749 1.00 79.75 167 PHE A CA 1
ATOM 1279 C C . PHE A 1 167 ? 7.037 5.252 0.417 1.00 79.75 167 PHE A C 1
ATOM 1281 O O . PHE A 1 167 ? 5.975 4.928 0.948 1.00 79.75 167 PHE A O 1
ATOM 1288 N N . TYR A 1 168 ? 7.709 6.347 0.780 1.00 81.88 168 TYR A N 1
ATOM 1289 C CA . TYR A 1 168 ? 7.231 7.270 1.807 1.00 81.88 168 TYR A CA 1
ATOM 1290 C C . TYR A 1 168 ? 5.880 7.893 1.430 1.00 81.88 168 TYR A C 1
ATOM 1292 O O . TYR A 1 168 ? 4.976 7.959 2.262 1.00 81.88 168 TYR A O 1
ATOM 1300 N N . LEU A 1 169 ? 5.712 8.294 0.168 1.00 84.06 169 LEU A N 1
ATOM 1301 C CA . LEU A 1 169 ? 4.454 8.833 -0.345 1.00 84.06 169 LEU A CA 1
ATOM 1302 C C . LEU A 1 169 ? 3.328 7.799 -0.268 1.00 84.06 169 LEU A C 1
ATOM 1304 O O . LEU A 1 169 ? 2.267 8.124 0.253 1.00 84.06 169 LEU A O 1
ATOM 1308 N N . LYS A 1 170 ? 3.567 6.548 -0.682 1.00 80.38 170 LYS A N 1
ATOM 1309 C CA . LYS A 1 170 ? 2.588 5.452 -0.564 1.00 80.38 170 LYS A CA 1
ATOM 1310 C C . LYS A 1 170 ? 2.227 5.148 0.897 1.00 80.38 170 LYS A C 1
ATOM 1312 O O . LYS A 1 170 ? 1.072 4.869 1.192 1.00 80.38 170 LYS A O 1
ATOM 1317 N N . GLN A 1 171 ? 3.182 5.246 1.828 1.00 73.62 171 GLN A N 1
ATOM 1318 C CA . GLN A 1 171 ? 2.897 5.087 3.262 1.00 73.62 171 GLN A CA 1
ATOM 1319 C C . GLN A 1 171 ? 2.071 6.238 3.839 1.00 73.62 171 GLN A C 1
ATOM 1321 O O . GLN A 1 171 ? 1.219 6.016 4.698 1.00 73.62 171 GLN A O 1
ATOM 1326 N N . ARG A 1 172 ? 2.347 7.472 3.411 1.00 81.38 172 ARG A N 1
ATOM 1327 C CA . ARG A 1 172 ? 1.662 8.667 3.913 1.00 81.38 172 ARG A CA 1
ATOM 1328 C C . ARG A 1 172 ? 0.285 8.861 3.279 1.00 81.38 172 ARG A C 1
ATOM 1330 O O . ARG A 1 172 ? -0.604 9.408 3.927 1.00 81.38 172 ARG A O 1
ATOM 1337 N N . TYR A 1 173 ? 0.112 8.389 2.049 1.00 81.00 173 TYR A N 1
ATOM 1338 C CA . TYR A 1 173 ? -1.104 8.508 1.256 1.00 81.00 173 TYR A CA 1
ATOM 1339 C C . TYR A 1 173 ? -1.508 7.123 0.732 1.00 81.00 173 TYR A C 1
ATOM 1341 O O . TYR A 1 173 ? -1.213 6.787 -0.412 1.00 81.00 173 TYR A O 1
ATOM 1349 N N . PRO A 1 174 ? -2.188 6.298 1.547 1.00 69.69 174 PRO A N 1
ATOM 1350 C CA . PRO A 1 174 ? -2.613 4.958 1.130 1.00 69.69 174 PRO A CA 1
ATOM 1351 C C . PRO A 1 174 ? -3.657 4.971 -0.002 1.00 69.69 174 PRO A C 1
ATOM 1353 O O . PRO A 1 174 ? -3.865 3.951 -0.646 1.00 69.69 174 PRO A O 1
ATOM 1356 N N . GLU A 1 175 ? -4.295 6.119 -0.254 1.00 74.62 175 GLU A N 1
ATOM 1357 C CA . GLU A 1 175 ? -5.214 6.358 -1.381 1.00 74.62 175 GLU A CA 1
ATOM 1358 C C . GLU A 1 175 ? -4.465 6.738 -2.679 1.00 74.62 175 GLU A C 1
ATOM 1360 O O . GLU A 1 175 ? -5.088 6.962 -3.714 1.00 74.62 175 GLU A O 1
ATOM 1365 N N . LEU A 1 176 ? -3.127 6.814 -2.650 1.00 78.62 176 LEU A N 1
ATOM 1366 C CA . LEU A 1 176 ? -2.324 7.103 -3.835 1.00 78.62 176 LEU A CA 1
ATOM 1367 C C . LEU A 1 176 ? -2.482 5.974 -4.859 1.00 78.62 176 LEU A C 1
ATOM 1369 O O . LEU A 1 176 ? -2.230 4.804 -4.559 1.00 78.62 176 LEU A O 1
ATOM 1373 N N . SER A 1 177 ? -2.868 6.333 -6.083 1.00 76.88 177 SER A N 1
ATOM 1374 C CA . SER A 1 177 ? -3.007 5.380 -7.180 1.00 76.88 177 SER A CA 1
ATOM 1375 C C . SER A 1 177 ? -1.690 4.647 -7.453 1.00 76.88 177 SER A C 1
ATOM 1377 O O . SER A 1 177 ? -0.598 5.200 -7.284 1.00 76.88 177 SER A O 1
ATOM 1379 N N . GLN A 1 178 ? -1.784 3.396 -7.914 1.00 80.00 178 GLN A N 1
ATOM 1380 C CA . GLN A 1 178 ? -0.624 2.700 -8.474 1.00 80.00 178 GLN A CA 1
ATOM 1381 C C . GLN A 1 178 ? -0.004 3.547 -9.593 1.00 80.00 178 GLN A C 1
ATOM 1383 O O . GLN A 1 178 ? -0.711 4.267 -10.300 1.00 80.00 178 GLN A O 1
ATOM 1388 N N . THR A 1 179 ? 1.322 3.487 -9.732 1.00 81.56 179 THR A N 1
ATOM 1389 C CA . THR A 1 179 ? 2.005 4.222 -10.802 1.00 81.56 179 THR A CA 1
ATOM 1390 C C . THR A 1 179 ? 1.598 3.664 -12.163 1.00 81.56 179 THR A C 1
ATOM 1392 O O . THR A 1 179 ? 1.135 2.519 -12.272 1.00 81.56 179 THR A O 1
ATOM 1395 N N . THR A 1 180 ? 1.787 4.453 -13.220 1.00 81.75 180 THR A N 1
ATOM 1396 C CA . THR A 1 180 ? 1.544 3.975 -14.586 1.00 81.75 180 THR A CA 1
ATOM 1397 C C . THR A 1 180 ? 2.437 2.767 -14.864 1.00 81.75 180 THR A C 1
ATOM 1399 O O . THR A 1 180 ? 1.947 1.735 -15.316 1.00 81.75 180 THR A O 1
ATOM 1402 N N . LEU A 1 181 ? 3.709 2.827 -14.462 1.00 81.25 181 LEU A N 1
ATOM 1403 C CA . LEU A 1 181 ? 4.648 1.706 -14.497 1.00 81.25 181 LEU A CA 1
ATOM 1404 C C . LEU A 1 181 ? 4.126 0.444 -13.789 1.00 81.25 181 LEU A C 1
ATOM 1406 O O . LEU A 1 181 ? 4.168 -0.637 -14.376 1.00 81.25 181 LEU A O 1
ATOM 1410 N N . ASP A 1 182 ? 3.639 0.564 -12.548 1.00 82.06 182 ASP A N 1
ATOM 1411 C CA . ASP A 1 182 ? 3.122 -0.568 -11.763 1.00 82.06 182 ASP A CA 1
ATOM 1412 C C . ASP A 1 182 ? 1.904 -1.193 -12.464 1.00 82.06 182 ASP A C 1
ATOM 1414 O O . ASP A 1 182 ? 1.820 -2.413 -12.613 1.00 82.06 182 ASP A O 1
ATOM 1418 N N . THR A 1 183 ? 0.999 -0.353 -12.972 1.00 83.50 183 THR A N 1
ATOM 1419 C CA . THR A 1 183 ? -0.198 -0.787 -13.708 1.00 83.50 183 THR A CA 1
ATOM 1420 C C . THR A 1 183 ? 0.181 -1.583 -14.956 1.00 83.50 183 THR A C 1
ATOM 1422 O O . THR A 1 183 ? -0.384 -2.645 -15.217 1.00 83.50 183 THR A O 1
ATOM 1425 N N . CYS A 1 184 ? 1.187 -1.122 -15.698 1.00 77.88 184 CYS A N 1
ATOM 1426 C CA . CYS A 1 184 ? 1.639 -1.769 -16.930 1.00 77.88 184 CYS A CA 1
ATOM 1427 C C . CYS A 1 184 ? 2.344 -3.094 -16.657 1.00 77.88 184 CYS A C 1
ATOM 1429 O O . CYS A 1 184 ? 2.092 -4.084 -17.344 1.00 77.88 184 CYS A O 1
ATOM 1431 N N . LYS A 1 185 ? 3.166 -3.146 -15.603 1.00 82.19 185 LYS A N 1
ATOM 1432 C CA . LYS A 1 185 ? 3.780 -4.388 -15.122 1.00 82.19 185 LYS A CA 1
ATOM 1433 C C . LYS A 1 185 ? 2.724 -5.437 -14.799 1.00 82.19 185 LYS A C 1
ATOM 1435 O O . LYS A 1 185 ? 2.846 -6.567 -15.267 1.00 82.19 185 LYS A O 1
ATOM 1440 N N . ILE A 1 186 ? 1.669 -5.056 -14.078 1.00 81.81 186 ILE A N 1
ATOM 1441 C CA . ILE A 1 186 ? 0.557 -5.950 -13.731 1.00 81.81 186 ILE A CA 1
ATOM 1442 C C . ILE A 1 186 ? -0.208 -6.393 -14.983 1.00 81.81 186 ILE A C 1
ATOM 1444 O O . ILE A 1 186 ? -0.519 -7.574 -15.124 1.00 81.81 186 ILE A O 1
ATOM 1448 N N . GLN A 1 187 ? -0.515 -5.473 -15.900 1.00 78.62 187 GLN A N 1
ATOM 1449 C CA . GLN A 1 187 ? -1.254 -5.779 -17.129 1.00 78.62 187 GLN A CA 1
ATOM 1450 C C . GLN A 1 187 ? -0.495 -6.738 -18.049 1.00 78.62 187 GLN A C 1
ATOM 1452 O O . GLN A 1 187 ? -1.100 -7.660 -18.590 1.00 78.62 187 GLN A O 1
ATOM 1457 N N . TYR A 1 188 ? 0.816 -6.558 -18.198 1.00 72.81 188 TYR A N 1
ATOM 1458 C CA . TYR A 1 188 ? 1.629 -7.398 -19.073 1.00 72.81 188 TYR A CA 1
ATOM 1459 C C . TYR A 1 188 ? 1.955 -8.755 -18.438 1.00 72.81 188 TYR A C 1
ATOM 1461 O O . TYR A 1 188 ? 1.748 -9.806 -19.043 1.00 72.81 188 TYR A O 1
ATOM 1469 N N . ASN A 1 189 ? 2.383 -8.757 -17.173 1.00 69.75 189 ASN A N 1
ATOM 1470 C CA . ASN A 1 189 ? 2.749 -9.990 -16.472 1.00 69.75 189 ASN A CA 1
ATOM 1471 C C . ASN A 1 189 ? 1.526 -10.806 -16.018 1.00 69.75 189 ASN A C 1
ATOM 1473 O O . ASN A 1 189 ? 1.682 -11.954 -15.599 1.00 69.75 189 ASN A O 1
ATOM 1477 N N . LYS A 1 190 ? 0.302 -10.276 -16.177 1.00 59.34 190 LYS A N 1
ATOM 1478 C CA . LYS A 1 190 ? -0.947 -11.053 -16.104 1.00 59.34 190 LYS A CA 1
ATOM 1479 C C . LYS A 1 190 ? -0.912 -12.264 -17.042 1.00 59.34 190 LYS A C 1
ATOM 1481 O O . LYS A 1 190 ? -1.375 -13.325 -16.641 1.00 59.34 190 LYS A O 1
ATOM 1486 N N . ALA A 1 191 ? -0.330 -12.140 -18.239 1.00 51.12 191 ALA A N 1
ATOM 1487 C CA . ALA A 1 191 ? -0.210 -13.249 -19.192 1.00 51.12 191 ALA A CA 1
ATOM 1488 C C . ALA A 1 191 ? 0.759 -14.349 -18.707 1.00 51.12 191 ALA A C 1
ATOM 1490 O O . ALA A 1 191 ? 0.519 -15.536 -18.928 1.00 51.12 191 ALA A O 1
ATOM 1491 N N . SER A 1 192 ? 1.808 -13.977 -17.969 1.00 47.56 192 SER A N 1
ATOM 1492 C CA . SER A 1 192 ? 2.803 -14.914 -17.429 1.00 47.56 192 SER A CA 1
ATOM 1493 C C . SER A 1 192 ? 2.288 -15.714 -16.226 1.00 47.56 192 SER A C 1
ATOM 1495 O O . SER A 1 192 ? 2.664 -16.872 -16.060 1.00 47.56 192 SER A O 1
ATOM 1497 N N . PHE A 1 193 ? 1.386 -15.150 -15.412 1.00 47.78 193 PHE A N 1
ATOM 1498 C CA . PHE A 1 193 ? 0.736 -15.893 -14.321 1.00 47.78 193 PHE A CA 1
ATOM 1499 C C . PHE A 1 193 ? -0.180 -17.014 -14.838 1.00 47.78 193 PHE A C 1
ATOM 1501 O O . PHE A 1 193 ? -0.165 -18.104 -14.269 1.00 47.78 193 PHE A O 1
ATOM 1508 N N . TYR A 1 194 ? -0.895 -16.807 -15.953 1.00 43.69 194 TYR A N 1
ATOM 1509 C CA . TYR A 1 194 ? -1.632 -17.895 -16.612 1.00 43.69 194 TYR A CA 1
ATOM 1510 C C . TYR A 1 194 ? -0.690 -18.991 -17.138 1.00 43.69 194 TYR A C 1
ATOM 1512 O O . TYR A 1 194 ? -1.014 -20.167 -17.020 1.00 43.69 194 TYR A O 1
ATOM 1520 N N . LEU A 1 195 ? 0.509 -18.649 -17.626 1.00 42.38 195 LEU A N 1
ATOM 1521 C CA . LEU A 1 195 ? 1.504 -19.640 -18.064 1.00 42.38 195 LEU A CA 1
ATOM 1522 C C . LEU A 1 195 ? 2.123 -20.446 -16.907 1.00 42.38 195 LEU A C 1
ATOM 1524 O O . LEU A 1 195 ? 2.428 -21.622 -17.091 1.00 42.38 195 LEU A O 1
ATOM 1528 N N . ILE A 1 196 ? 2.280 -19.858 -15.716 1.00 46.97 196 ILE A N 1
ATOM 1529 C CA . ILE A 1 196 ? 2.729 -20.590 -14.516 1.00 46.97 196 ILE A CA 1
ATOM 1530 C C . ILE A 1 196 ? 1.609 -21.499 -13.989 1.00 46.97 196 ILE A C 1
ATOM 1532 O O . ILE A 1 196 ? 1.884 -22.635 -13.617 1.00 46.97 196 ILE A O 1
ATOM 1536 N N . GLN A 1 197 ? 0.350 -21.046 -14.019 1.00 40.53 197 GLN A N 1
ATOM 1537 C CA . GLN A 1 197 ? -0.802 -21.864 -13.625 1.00 40.53 197 GLN A CA 1
ATOM 1538 C C . GLN A 1 197 ? -1.032 -23.044 -14.593 1.00 40.53 197 GLN A C 1
ATOM 1540 O O . GLN A 1 197 ? -1.353 -24.138 -14.142 1.00 40.53 197 GLN A O 1
ATOM 1545 N N . ILE A 1 198 ? -0.820 -22.850 -15.902 1.00 41.59 198 ILE A N 1
ATOM 1546 C CA . ILE A 1 198 ? -0.965 -23.904 -16.924 1.00 41.59 198 ILE A CA 1
ATOM 1547 C C . ILE A 1 198 ? 0.182 -24.923 -16.846 1.00 41.59 198 ILE A C 1
ATOM 1549 O O . ILE A 1 198 ? -0.077 -26.121 -16.852 1.00 41.59 198 ILE A O 1
ATOM 1553 N N . LYS A 1 199 ? 1.438 -24.490 -16.657 1.00 42.31 199 LYS A N 1
ATOM 1554 C CA . LYS A 1 199 ? 2.574 -25.424 -16.499 1.00 42.31 199 LYS A CA 1
ATOM 1555 C C . LYS A 1 199 ? 2.515 -26.272 -15.226 1.00 42.31 199 LYS A C 1
ATOM 1557 O O . LYS A 1 199 ? 3.152 -27.317 -15.176 1.00 42.31 199 LYS A O 1
ATOM 1562 N N . HIS A 1 200 ? 1.778 -25.836 -14.205 1.00 43.59 200 HIS A N 1
ATOM 1563 C CA . HIS A 1 200 ? 1.595 -26.595 -12.964 1.00 43.59 200 HIS A CA 1
ATOM 1564 C C . HIS A 1 200 ? 0.388 -27.554 -12.996 1.00 43.59 200 HIS A C 1
ATOM 1566 O O . HIS A 1 200 ? 0.194 -28.288 -12.029 1.00 43.59 200 HIS A O 1
ATOM 1572 N N . LEU A 1 201 ? -0.403 -27.538 -14.080 1.00 39.91 201 LEU A N 1
ATOM 1573 C CA . LEU A 1 201 ? -1.558 -28.416 -14.324 1.00 39.91 201 LEU A CA 1
ATOM 1574 C C .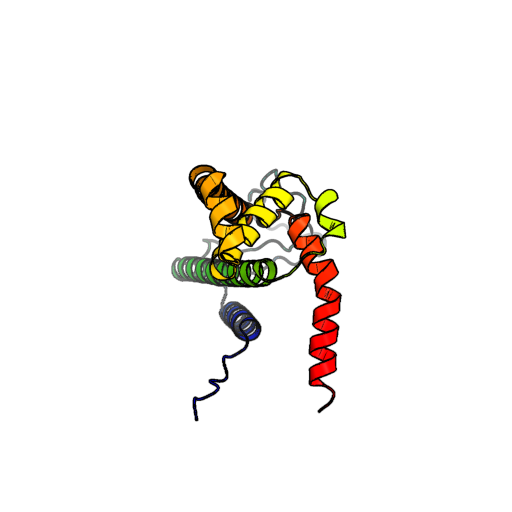 LEU A 1 201 ? -1.287 -29.508 -15.381 1.00 39.91 201 LEU A C 1
ATOM 1576 O O . LEU A 1 201 ? -2.141 -30.365 -15.577 1.00 39.91 201 LEU A O 1
ATOM 1580 N N . GLU A 1 202 ? -0.121 -29.504 -16.039 1.00 40.12 202 GLU A N 1
ATOM 1581 C CA . GLU A 1 202 ? 0.302 -30.533 -17.012 1.00 40.12 202 GLU A CA 1
ATOM 1582 C C . GLU A 1 202 ? 1.322 -31.549 -16.449 1.00 40.12 202 GLU A C 1
ATOM 1584 O O . GLU A 1 202 ? 2.181 -32.047 -17.177 1.00 40.12 202 GLU A O 1
ATOM 1589 N N . ILE A 1 203 ? 1.231 -31.895 -15.158 1.00 40.25 203 ILE A N 1
ATOM 1590 C CA . ILE A 1 203 ? 1.865 -33.106 -14.597 1.00 40.25 203 ILE A CA 1
ATOM 1591 C C . ILE A 1 203 ? 0.857 -33.840 -13.719 1.00 40.25 203 ILE A C 1
ATOM 1593 O O . ILE A 1 203 ? 0.294 -33.180 -12.816 1.00 40.25 203 ILE A O 1
#

Organism: NCBI:txid158383

Nearest PDB structures (foldseek):
  2nty-assembly1_B  TM=5.903E-01  e=8.217E-07  Arabidopsis thaliana
  2wbl-assembly1_B  TM=5.830E-01  e=2.852E-06  Arabidopsis thaliana
  2nty-assembly1_A  TM=5.493E-01  e=3.230E-06  Arabidopsis thaliana

Solvent-accessible surface area (backbone atoms only — not comparable to full-atom values): 12681 Å² total; per-residue (Å²): 141,80,80,83,71,83,69,73,54,70,67,57,56,52,52,51,54,49,50,55,58,59,65,69,64,81,82,66,75,54,50,65,49,79,91,79,75,97,68,84,87,75,98,64,97,70,98,63,94,77,69,80,77,65,94,80,64,82,88,54,82,87,58,60,52,79,43,61,52,91,100,52,74,52,71,70,57,51,52,50,49,54,50,52,52,52,49,52,51,49,53,50,51,52,50,51,51,51,53,50,54,54,59,68,72,47,70,73,63,75,88,53,49,84,79,43,59,68,67,61,41,49,39,52,50,38,54,51,54,65,64,44,69,84,72,60,54,77,69,57,51,52,55,43,64,76,71,37,61,72,59,52,56,51,41,42,51,50,35,53,51,51,48,53,49,51,51,50,47,45,70,76,34,78,84,59,74,80,51,72,67,55,51,48,30,52,66,57,46,51,60,54,53,54,52,55,57,50,66,69,67,75,116

Foldseek 3Di:
DDDPPPDDPLVVVLVVLVVVLVVVPPDAQKDFDDPDDPDDDDDDDDPDPPPDPPPPPPPPPVGTDIDHDPPGDDPVNVVVVVVSVVSVLVSVLSVVVVLVVVLLPFDADPVCLVVFDPVVSLLNVLVVVVVCVVPDDPVVVVVCVVPPPPPSVVSNVVSVVVVVVVVVVCSVCVVDDDGPSSVRSCVVCVVVVVVVVVVVVPD

pLDDT: mean 70.66, std 18.48, range [32.44, 95.38]

Sequence (203 aa):
MSGSGKGVCTAVTISNAITNLYDSFEKTEFWYAEQGSISGNSTRSGSFRKMVLSQGKEEKRWLPAPCVSSPGLSEKSKMHLRQKGSCANQIHKAAMAINSCILAGMEIPESYMPSLPKVEASMHTWRRNACLAHSKSSWDMVKDLMSDIDRSDNNHILAKRAENLLFYLKQRYPELSQTTLDTCKIQYNKASFYLIQIKHLEI

Radius of gyration: 25.63 Å; Cα contacts (8 Å, |Δi|>4): 74; chains: 1; bounding box: 76×53×57 Å

InterPro domains:
  IPR005512 PRONE domain [PF03759] (23-118)
  IPR005512 PRONE domain [PS51334] (1-203)
  IPR038937 Rop guanine nucleotide exchange factor [PTHR33101] (23-118)

Secondary structure (DSSP, 8-state):
---------HHHHHHHHHHHHHHT-SS-SEEE--S---------------S---TT-GGGTTSPPEEE-TT---HHHHHHHHHHHHHHHHHHHHHHHHHHHHHHH----GGGGGGS-HHHHHHHHHHHHHHHTTT--HHHHHHHHTT-HHHHHHHHHHHHHHHHHHHHHHHH-TTPPPPHHHHHHHHHHHHHHHHHHHHTT--